Protein AF-A0A343WGY5-F1 (afdb_monomer)

Secondary structure (DSSP, 8-state):
-----------------SSSTTTTSPPTTPPP--HHHHB------TTHHHHHHHHHHHSPPPPPPSSS--SSPPHHHHHHHHHHHHHHHHHTT-B-TTS-B-HHHHHHHHHTT-GGGHHHHHHHHHHHHTTTTTT--TT-S--S-HHHHHHHHHHHHHHT--GGGB--SHHHHHHHHHHHH-TT-----SPPP-

pLDDT: mean 82.45, std 18.86, range [29.94, 98.19]

Sequence (194 aa):
MQWLVFSVLVSLTVSWTVADDDECRPKPGEKHVGVRDCCKLELAPATMEPAMKKCMEKFPHPKPPSGPPSGPPSKEMKNAHACMGECFFTEENLLTSDKQVDKDAVIKYFSTASPDLAPLVKKATEECFKSYMADVDPTSECKSGAEQFKKCMMRQIFLNCPSASYTSSADCDAFKAKVEKCPNMPMMMGPPPK

Structure (mmCIF, N/CA/C/O backbone):
data_AF-A0A343WGY5-F1
#
_entry.id   AF-A0A343WGY5-F1
#
loop_
_atom_site.group_PDB
_atom_site.id
_atom_site.type_symbol
_atom_site.label_atom_id
_atom_site.label_alt_id
_atom_site.label_comp_id
_atom_site.label_asym_id
_atom_site.label_entity_id
_atom_site.label_seq_id
_atom_site.pdbx_PDB_ins_code
_atom_site.Cartn_x
_atom_site.Cartn_y
_atom_site.Cartn_z
_atom_site.occupancy
_atom_site.B_iso_or_equiv
_atom_site.auth_seq_id
_atom_site.auth_comp_id
_atom_site.auth_asym_id
_atom_site.auth_atom_id
_atom_site.pdbx_PDB_model_num
ATOM 1 N N . MET A 1 1 ? 6.287 -50.914 39.224 1.00 41.22 1 MET A N 1
ATOM 2 C CA . MET A 1 1 ? 7.537 -50.157 39.006 1.00 41.22 1 MET A CA 1
ATOM 3 C C . MET A 1 1 ? 7.784 -50.076 37.512 1.00 41.22 1 MET A C 1
ATOM 5 O O . MET A 1 1 ? 8.210 -51.063 36.945 1.00 41.22 1 MET A O 1
ATOM 9 N N . GLN A 1 2 ? 7.451 -48.950 36.881 1.00 36.81 2 GLN A N 1
ATOM 10 C CA . GLN A 1 2 ? 7.997 -48.542 35.581 1.00 36.81 2 GLN A CA 1
ATOM 11 C C . GLN A 1 2 ? 7.720 -47.036 35.461 1.00 36.81 2 GLN A C 1
ATOM 13 O O . GLN A 1 2 ? 6.586 -46.623 35.238 1.00 36.81 2 GLN A O 1
ATOM 18 N N . TRP A 1 3 ? 8.725 -46.211 35.746 1.00 33.97 3 TRP A N 1
ATOM 19 C CA . TRP A 1 3 ? 8.671 -44.765 35.530 1.00 33.97 3 TRP A CA 1
ATOM 20 C C . TRP A 1 3 ? 9.078 -44.492 34.080 1.00 33.97 3 TRP A C 1
ATOM 22 O O . TRP A 1 3 ? 10.194 -44.826 33.687 1.00 33.97 3 TRP A O 1
ATOM 32 N N . LEU A 1 4 ? 8.181 -43.904 33.287 1.00 37.38 4 LEU A N 1
ATOM 33 C CA . LEU A 1 4 ? 8.517 -43.333 31.985 1.00 37.38 4 LEU A CA 1
ATOM 34 C C . LEU A 1 4 ? 8.953 -41.885 32.206 1.00 37.38 4 LEU A C 1
ATOM 36 O O . LEU A 1 4 ? 8.147 -41.011 32.518 1.00 37.38 4 LEU A O 1
ATOM 40 N N . VAL A 1 5 ? 10.258 -41.664 32.084 1.00 42.00 5 VAL A N 1
ATOM 41 C CA . VAL A 1 5 ? 10.880 -40.342 32.085 1.00 42.00 5 VAL A CA 1
ATOM 42 C C . VAL A 1 5 ? 10.561 -39.685 30.741 1.00 42.00 5 VAL A C 1
ATOM 44 O O . VAL A 1 5 ? 11.129 -40.052 29.716 1.00 42.00 5 VAL A O 1
ATOM 47 N N . PHE A 1 6 ? 9.625 -38.736 30.726 1.00 38.62 6 PHE A N 1
ATOM 48 C CA . PHE A 1 6 ? 9.399 -37.866 29.573 1.00 38.62 6 PHE A CA 1
ATOM 49 C C . PHE A 1 6 ? 10.460 -36.760 29.573 1.00 38.62 6 PHE A C 1
ATOM 51 O O . PHE A 1 6 ? 10.375 -35.796 30.332 1.00 38.62 6 PHE A O 1
ATOM 58 N N . SER A 1 7 ? 11.479 -36.907 28.727 1.00 43.00 7 SER A N 1
ATOM 59 C CA . SER A 1 7 ? 12.417 -35.830 28.407 1.00 43.00 7 SER A CA 1
ATOM 60 C C . SER A 1 7 ? 11.704 -34.759 27.578 1.00 43.00 7 SER A C 1
ATOM 62 O O . SER A 1 7 ? 11.455 -34.944 26.389 1.00 43.00 7 SER A O 1
ATOM 64 N N . VAL A 1 8 ? 11.376 -33.628 28.204 1.00 44.81 8 VAL A N 1
ATOM 65 C CA . VAL A 1 8 ? 10.923 -32.417 27.509 1.00 44.81 8 VAL A CA 1
ATOM 66 C C . VAL A 1 8 ? 12.155 -31.709 26.945 1.00 44.81 8 VAL A C 1
ATOM 68 O O . VAL A 1 8 ? 12.932 -31.102 27.680 1.00 44.81 8 VAL A O 1
ATOM 71 N N . LEU A 1 9 ? 12.353 -31.813 25.630 1.00 43.22 9 LEU A N 1
ATOM 72 C CA . LEU A 1 9 ? 13.304 -30.989 24.887 1.00 43.22 9 LEU A CA 1
ATOM 73 C C . LEU A 1 9 ? 12.756 -29.559 24.824 1.00 43.22 9 LEU A C 1
ATOM 75 O O . LEU A 1 9 ? 11.822 -29.270 24.081 1.00 43.22 9 LEU A O 1
ATOM 79 N N . VAL A 1 10 ? 13.336 -28.665 25.622 1.00 41.75 10 VAL A N 1
ATOM 80 C CA . VAL A 1 10 ? 13.117 -27.221 25.509 1.00 41.75 10 VAL A CA 1
ATOM 81 C C . VAL A 1 10 ? 13.832 -26.750 24.245 1.00 41.75 10 VAL A C 1
ATOM 83 O O . VAL A 1 10 ? 15.044 -26.536 24.240 1.00 41.75 10 VAL A O 1
ATOM 86 N N . SER A 1 11 ? 13.093 -26.629 23.145 1.00 43.31 11 SER A N 1
ATOM 87 C CA . SER A 1 11 ? 13.574 -25.947 21.948 1.00 43.31 11 SER A CA 1
ATOM 88 C C . SER A 1 11 ? 13.732 -24.461 22.267 1.00 43.31 11 SER A C 1
ATOM 90 O O . SER A 1 11 ? 12.756 -23.723 22.358 1.00 43.31 11 SER A O 1
ATOM 92 N N . LEU A 1 12 ? 14.979 -24.032 22.454 1.00 40.94 12 LEU A N 1
ATOM 93 C CA . LEU A 1 12 ? 15.383 -22.629 22.438 1.00 40.94 12 LEU A CA 1
ATOM 94 C C . LEU A 1 12 ? 15.094 -22.054 21.044 1.00 40.94 12 LEU A C 1
ATOM 96 O O . LEU A 1 12 ? 15.943 -22.084 20.155 1.00 40.94 12 LEU A O 1
ATOM 100 N N . THR A 1 13 ? 13.886 -21.537 20.833 1.00 45.25 13 THR A N 1
ATOM 101 C CA . THR A 1 13 ? 13.637 -20.602 19.738 1.00 45.25 13 THR A CA 1
ATOM 102 C C . THR A 1 13 ? 14.327 -19.300 20.107 1.00 45.25 13 THR A C 1
ATOM 104 O O . THR A 1 13 ? 13.895 -18.586 21.012 1.00 45.25 13 THR A O 1
ATOM 107 N N . VAL A 1 14 ? 15.445 -19.025 19.442 1.00 40.88 14 VAL A N 1
ATOM 108 C CA . VAL A 1 14 ? 16.130 -17.739 19.527 1.00 40.88 14 VAL A CA 1
ATOM 109 C C . VAL A 1 14 ? 15.164 -16.680 18.996 1.00 40.88 14 VAL A C 1
ATOM 111 O O . VAL A 1 14 ? 14.930 -16.595 17.794 1.00 40.88 14 VAL A O 1
ATOM 114 N N . SER A 1 15 ? 14.570 -15.898 19.892 1.00 41.44 15 SER A N 1
ATOM 115 C CA . SER A 1 15 ? 13.814 -14.701 19.531 1.00 41.44 15 SER A CA 1
ATOM 116 C C . SER A 1 15 ? 14.799 -13.625 19.075 1.00 41.44 15 SER A C 1
ATOM 118 O O . SER A 1 15 ? 15.395 -12.919 19.886 1.00 41.44 15 SER A O 1
ATOM 120 N N . TRP A 1 16 ? 15.004 -13.521 17.764 1.00 43.75 16 TRP A N 1
ATOM 121 C CA . TRP A 1 16 ? 15.681 -12.391 17.128 1.00 43.75 16 TRP A CA 1
ATOM 122 C C . TRP A 1 16 ? 14.713 -11.203 17.077 1.00 43.75 16 TRP A C 1
ATOM 124 O O . TRP A 1 16 ? 13.927 -11.125 16.141 1.00 43.75 16 TRP A O 1
ATOM 134 N N . THR A 1 17 ? 14.698 -10.289 18.055 1.00 45.53 17 THR A N 1
ATOM 135 C CA . THR A 1 17 ? 13.807 -9.104 17.952 1.00 45.53 17 THR A CA 1
ATOM 136 C C . THR A 1 17 ? 14.364 -7.786 18.496 1.00 45.53 17 THR A C 1
ATOM 138 O O . THR A 1 17 ? 13.576 -6.914 18.844 1.00 45.53 17 THR A O 1
ATOM 141 N N . VAL A 1 18 ? 15.683 -7.572 18.584 1.00 44.91 18 VAL A N 1
ATOM 142 C CA . VAL A 1 18 ? 16.189 -6.257 19.063 1.00 44.91 18 VAL A CA 1
ATOM 143 C C . VAL A 1 18 ? 17.318 -5.647 18.218 1.00 44.91 18 VAL A C 1
ATOM 145 O O . VAL A 1 18 ? 17.544 -4.447 18.306 1.00 44.91 18 VAL A O 1
ATOM 148 N N . ALA A 1 19 ? 17.987 -6.407 17.343 1.00 37.78 19 ALA A N 1
ATOM 149 C CA . ALA A 1 19 ? 19.094 -5.885 16.524 1.00 37.78 19 ALA A CA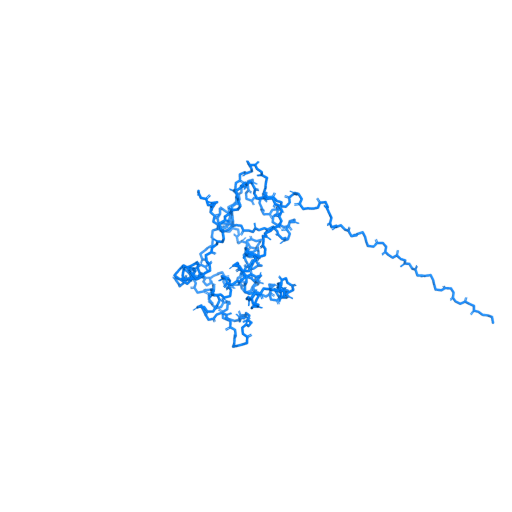 1
ATOM 150 C C . ALA A 1 19 ? 18.691 -5.392 15.112 1.00 37.78 19 ALA A C 1
ATOM 152 O O . ALA A 1 19 ? 19.480 -4.703 14.475 1.00 37.78 19 ALA A O 1
ATOM 153 N N . ASP A 1 20 ? 17.480 -5.700 14.633 1.00 51.28 20 ASP A N 1
ATOM 154 C CA . ASP A 1 20 ? 17.019 -5.372 13.266 1.00 51.28 20 ASP A CA 1
ATOM 155 C C . ASP A 1 20 ? 16.509 -3.922 13.095 1.00 51.28 20 ASP A C 1
ATOM 157 O O . ASP A 1 20 ? 16.349 -3.436 11.977 1.00 51.28 20 ASP A O 1
ATOM 161 N N . ASP A 1 21 ? 16.252 -3.193 14.187 1.00 58.31 21 ASP A N 1
ATOM 162 C CA . ASP A 1 21 ? 15.494 -1.932 14.123 1.00 58.31 21 ASP A CA 1
ATOM 163 C C . ASP A 1 21 ? 16.311 -0.732 13.592 1.00 58.31 21 ASP A C 1
ATOM 165 O O . ASP A 1 21 ? 15.738 0.193 13.017 1.00 58.31 21 ASP A O 1
ATOM 169 N N . ASP A 1 22 ? 17.646 -0.740 13.725 1.00 66.50 22 ASP A N 1
ATOM 170 C CA . ASP A 1 22 ? 18.505 0.370 13.265 1.00 66.50 22 ASP A CA 1
ATOM 171 C C . ASP A 1 22 ? 18.727 0.351 11.741 1.00 66.50 22 ASP A C 1
ATOM 173 O O . ASP A 1 22 ? 18.722 1.392 11.084 1.00 66.50 22 ASP A O 1
ATOM 177 N N . GLU A 1 23 ? 18.851 -0.839 11.142 1.00 76.38 23 GLU A N 1
ATOM 178 C CA . GLU A 1 23 ? 19.078 -0.988 9.698 1.00 76.38 23 GLU A CA 1
ATOM 179 C C . GLU A 1 23 ? 17.831 -0.637 8.871 1.00 76.38 23 GLU A C 1
ATOM 181 O O . GLU A 1 23 ? 17.933 -0.103 7.763 1.00 76.38 23 GLU A O 1
ATOM 186 N N . CYS A 1 24 ? 16.646 -0.880 9.430 1.00 78.81 24 CYS A N 1
ATOM 187 C CA . CYS A 1 24 ? 15.367 -0.631 8.772 1.00 78.81 24 CYS A CA 1
ATOM 188 C C . CYS A 1 24 ? 14.896 0.828 8.849 1.00 78.81 24 CYS A C 1
ATOM 190 O O . CYS A 1 24 ? 13.884 1.185 8.235 1.00 78.81 24 CYS A O 1
ATOM 192 N N . ARG A 1 25 ? 15.620 1.691 9.571 1.00 73.00 25 ARG A N 1
ATOM 193 C CA . ARG A 1 25 ? 15.323 3.123 9.658 1.00 73.00 25 ARG A CA 1
ATOM 194 C C . ARG A 1 25 ? 16.077 3.909 8.578 1.00 73.00 25 ARG A C 1
ATOM 196 O O . ARG A 1 25 ? 17.204 3.558 8.225 1.00 73.00 25 ARG A O 1
ATOM 203 N N . PRO A 1 26 ? 15.476 4.978 8.026 1.00 68.62 26 PRO A N 1
ATOM 204 C CA . PRO A 1 26 ? 16.206 5.915 7.179 1.00 68.62 26 PRO A CA 1
ATOM 205 C C . PRO A 1 26 ? 17.338 6.566 7.977 1.00 68.62 26 PRO A C 1
ATOM 207 O O . PRO A 1 26 ? 17.093 7.098 9.065 1.00 68.62 26 PRO A O 1
ATOM 210 N N . LYS A 1 27 ? 18.562 6.550 7.446 1.00 70.19 27 LYS A N 1
ATOM 211 C CA . LYS A 1 27 ? 19.702 7.218 8.088 1.00 70.19 27 LYS A CA 1
ATOM 212 C C . LYS A 1 27 ? 19.786 8.684 7.649 1.00 70.19 27 LYS A C 1
ATOM 214 O O . LYS A 1 27 ? 19.502 8.990 6.488 1.00 70.19 27 LYS A O 1
ATOM 219 N N . PRO A 1 28 ? 20.188 9.618 8.533 1.00 67.00 28 PRO A N 1
ATOM 220 C CA . PRO A 1 28 ? 20.428 11.001 8.131 1.00 67.00 28 PRO A CA 1
ATOM 221 C C . PRO A 1 28 ? 21.431 11.071 6.969 1.00 67.00 28 PRO A C 1
ATOM 223 O O . PRO A 1 28 ? 22.522 10.517 7.061 1.00 67.00 28 PRO A O 1
ATOM 226 N N . GLY A 1 29 ? 21.055 11.740 5.875 1.00 67.25 29 GLY A N 1
ATOM 227 C CA . GLY A 1 29 ? 21.893 11.874 4.675 1.00 67.25 29 GLY A CA 1
ATOM 228 C C . GLY A 1 29 ? 21.837 10.697 3.690 1.00 67.25 29 GLY A C 1
ATOM 229 O O . GLY A 1 29 ? 22.474 10.773 2.642 1.00 67.25 29 GLY A O 1
ATOM 230 N N . GLU A 1 30 ? 21.074 9.636 3.979 1.00 70.94 30 GLU A N 1
ATOM 231 C CA . GLU A 1 30 ? 20.813 8.555 3.019 1.00 70.94 30 GLU A CA 1
ATOM 232 C C . GLU A 1 30 ? 20.004 9.099 1.831 1.00 70.94 30 GLU A C 1
ATOM 234 O O . GLU A 1 30 ? 19.019 9.825 2.008 1.00 70.94 30 GLU A O 1
ATOM 239 N N . LYS A 1 31 ? 20.423 8.761 0.604 1.00 73.62 31 LYS A N 1
ATOM 240 C CA . LYS A 1 31 ? 19.679 9.126 -0.604 1.00 73.62 31 LYS A CA 1
ATOM 241 C C . LYS A 1 31 ? 18.285 8.509 -0.526 1.00 73.62 31 LYS A C 1
ATOM 243 O O . LYS A 1 31 ? 18.140 7.304 -0.341 1.00 73.62 31 LYS A O 1
ATOM 248 N N . HIS A 1 32 ? 17.259 9.338 -0.687 1.00 76.19 32 HIS A N 1
ATOM 249 C CA . HIS A 1 32 ? 15.888 8.854 -0.696 1.00 76.19 32 HIS A CA 1
ATOM 250 C C . HIS A 1 32 ? 15.587 8.156 -2.025 1.00 76.19 32 HIS A C 1
ATOM 252 O O . HIS A 1 32 ? 15.740 8.759 -3.087 1.00 76.19 32 HIS A O 1
ATOM 258 N N . VAL A 1 33 ? 15.164 6.898 -1.942 1.00 83.62 33 VAL A N 1
ATOM 259 C CA . VAL A 1 33 ? 14.678 6.097 -3.067 1.00 83.62 33 VAL A CA 1
ATOM 260 C C . VAL A 1 33 ? 13.279 5.623 -2.694 1.00 83.62 33 VAL A C 1
ATOM 262 O O . VAL A 1 33 ? 13.099 4.955 -1.675 1.00 83.62 33 VAL A O 1
ATOM 265 N N . GLY A 1 34 ? 12.284 6.032 -3.473 1.00 83.00 34 GLY A N 1
ATOM 266 C CA . GLY A 1 34 ? 10.884 5.694 -3.261 1.00 83.00 34 GLY A CA 1
ATOM 267 C C . GLY A 1 34 ? 10.397 4.585 -4.189 1.00 83.00 34 GLY A C 1
ATOM 268 O O . GLY A 1 34 ? 11.019 4.239 -5.194 1.00 83.00 34 GLY A O 1
ATOM 269 N N . VAL A 1 35 ? 9.202 4.068 -3.892 1.00 87.19 35 VAL A N 1
ATOM 270 C CA . VAL A 1 35 ? 8.548 3.029 -4.709 1.00 87.19 35 VAL A CA 1
ATOM 271 C C . VAL A 1 35 ? 8.423 3.463 -6.173 1.00 87.19 35 VAL A C 1
ATOM 273 O O . VAL A 1 35 ? 8.702 2.673 -7.068 1.00 87.19 35 VAL A O 1
ATOM 276 N N . ARG A 1 36 ? 8.051 4.727 -6.420 1.00 87.19 36 ARG A N 1
ATOM 277 C CA . ARG A 1 36 ? 7.830 5.273 -7.772 1.00 87.19 36 ARG A CA 1
ATOM 278 C C . ARG A 1 36 ? 9.117 5.509 -8.568 1.00 87.19 36 ARG A C 1
ATOM 280 O O . ARG A 1 36 ? 9.059 5.516 -9.794 1.00 87.19 36 ARG A O 1
ATOM 287 N N . ASP A 1 37 ? 10.261 5.662 -7.900 1.00 89.12 37 ASP A N 1
ATOM 288 C CA . ASP A 1 37 ? 11.557 5.796 -8.581 1.00 89.12 37 ASP A CA 1
ATOM 289 C C . ASP A 1 37 ? 11.966 4.464 -9.232 1.00 89.12 37 ASP A C 1
ATOM 291 O O . ASP A 1 37 ? 12.538 4.422 -10.327 1.00 89.12 37 ASP A O 1
ATOM 295 N N . CYS A 1 38 ? 11.600 3.363 -8.571 1.00 92.69 38 CYS A N 1
ATOM 296 C CA . CYS A 1 38 ? 12.012 2.016 -8.938 1.00 92.69 38 CYS A CA 1
ATOM 297 C C . CYS A 1 38 ? 10.937 1.197 -9.647 1.00 92.69 38 CYS A C 1
ATOM 299 O O . CYS A 1 38 ? 11.282 0.300 -10.404 1.00 92.69 38 CYS A O 1
ATOM 301 N N . CYS A 1 39 ? 9.655 1.482 -9.429 1.00 93.00 39 CYS A N 1
ATOM 302 C CA . CYS A 1 39 ? 8.544 0.744 -10.018 1.00 93.00 39 CYS A CA 1
ATOM 303 C C . CYS A 1 39 ? 7.500 1.710 -10.592 1.00 93.00 39 CYS A C 1
ATOM 305 O O . CYS A 1 39 ? 6.728 2.335 -9.858 1.00 93.00 39 CYS A O 1
ATOM 307 N N . LYS A 1 40 ? 7.479 1.832 -11.922 1.00 91.44 40 LYS A N 1
ATOM 308 C CA . LYS A 1 40 ? 6.629 2.779 -12.656 1.00 91.44 40 LYS A CA 1
ATOM 309 C C . LYS A 1 40 ? 5.343 2.089 -13.105 1.00 91.44 40 LYS A C 1
ATOM 311 O O . LYS A 1 40 ? 5.274 1.548 -14.207 1.00 91.44 40 LYS A O 1
ATOM 316 N N . LEU A 1 41 ? 4.351 2.070 -12.216 1.00 88.31 41 LEU A N 1
ATOM 317 C CA . LEU A 1 41 ? 3.033 1.488 -12.473 1.00 88.31 41 LEU A CA 1
ATOM 318 C C . LEU A 1 41 ? 1.937 2.550 -12.387 1.00 88.31 41 LEU A C 1
ATOM 320 O O . LEU A 1 41 ? 1.843 3.278 -11.398 1.00 88.31 41 LEU A O 1
ATOM 324 N N . GLU A 1 42 ? 1.051 2.556 -13.377 1.00 86.88 42 GLU A N 1
ATOM 325 C CA . GLU A 1 42 ? -0.135 3.415 -13.412 1.00 86.88 42 GLU A CA 1
ATOM 326 C C . GLU A 1 42 ? -1.334 2.687 -12.787 1.00 86.88 42 GLU A C 1
ATOM 328 O O . GLU A 1 42 ? -2.249 2.217 -13.462 1.00 86.88 42 GLU A O 1
ATOM 333 N N . LEU A 1 43 ? -1.300 2.543 -11.460 1.00 86.00 43 LEU A N 1
ATOM 334 C CA . LEU A 1 43 ? -2.357 1.898 -10.664 1.00 86.00 43 LEU A CA 1
ATOM 335 C C . LEU A 1 43 ? -3.339 2.893 -10.033 1.00 86.00 43 LEU A C 1
ATOM 337 O O . LEU A 1 43 ? -4.133 2.496 -9.187 1.00 86.00 43 LEU A O 1
ATOM 341 N N . ALA A 1 44 ? -3.261 4.179 -10.381 1.00 87.62 44 ALA A N 1
ATOM 342 C CA . ALA A 1 44 ? -4.101 5.224 -9.807 1.00 87.62 44 ALA A CA 1
ATOM 343 C C . ALA A 1 44 ? -5.320 5.497 -10.705 1.00 87.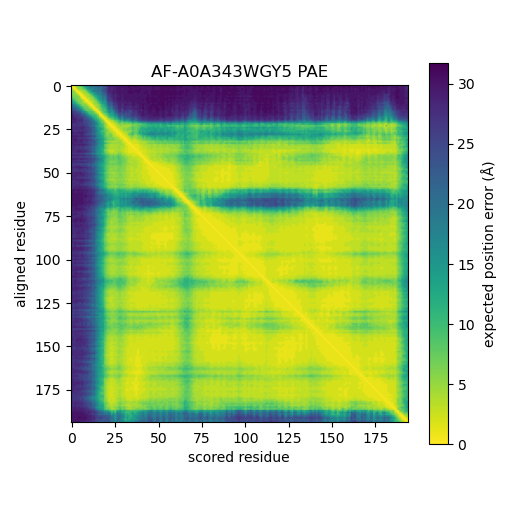62 44 ALA A C 1
ATOM 345 O O . ALA A 1 44 ? -5.159 6.108 -11.762 1.00 87.62 44 ALA A O 1
ATOM 346 N N . PRO A 1 45 ? -6.543 5.081 -10.320 1.00 90.94 45 PRO A N 1
ATOM 347 C CA . PRO A 1 45 ? -7.751 5.500 -11.021 1.00 90.94 45 PRO A CA 1
ATOM 348 C C . PRO A 1 45 ? -7.951 7.014 -10.907 1.00 90.94 45 PRO A C 1
ATOM 350 O O . PRO A 1 45 ? -7.491 7.639 -9.951 1.00 90.94 45 PRO A O 1
ATOM 353 N N . ALA A 1 46 ? -8.691 7.603 -11.848 1.00 91.62 46 ALA A N 1
ATOM 354 C CA . ALA A 1 46 ? -8.906 9.052 -11.911 1.00 91.62 46 ALA A CA 1
ATOM 355 C C . ALA A 1 46 ? -9.560 9.650 -10.646 1.00 91.62 46 ALA A C 1
ATOM 357 O O . ALA A 1 46 ? -9.369 10.828 -10.355 1.00 91.62 46 ALA A O 1
ATOM 358 N N . THR A 1 47 ? -10.313 8.852 -9.883 1.00 93.75 47 THR A N 1
ATOM 359 C CA . THR A 1 47 ? -10.958 9.282 -8.631 1.00 93.75 47 THR A CA 1
ATOM 360 C C . THR A 1 47 ? -10.004 9.300 -7.431 1.00 93.75 47 THR A C 1
ATOM 362 O O . THR A 1 47 ? -10.259 10.002 -6.453 1.00 93.75 47 THR A O 1
ATOM 365 N N . MET A 1 48 ? -8.837 8.650 -7.534 1.00 93.00 48 MET A N 1
ATOM 366 C CA . MET A 1 48 ? -7.903 8.493 -6.418 1.00 93.00 48 MET A CA 1
ATOM 367 C C . MET A 1 48 ? -7.408 9.825 -5.852 1.00 93.00 48 MET A C 1
ATOM 369 O O . MET A 1 48 ? -7.414 10.018 -4.637 1.00 93.00 48 MET A O 1
ATOM 373 N N . GLU A 1 49 ? -6.942 10.731 -6.712 1.00 92.44 49 GLU A N 1
ATOM 374 C CA . GLU A 1 49 ? -6.400 12.025 -6.288 1.00 92.44 49 GLU A CA 1
ATOM 375 C C . GLU A 1 49 ? -7.449 12.904 -5.583 1.00 92.44 49 GLU A C 1
ATOM 377 O O . GLU A 1 49 ? -7.177 13.347 -4.460 1.00 92.44 49 GLU A O 1
ATOM 382 N N . PRO A 1 50 ? -8.654 13.139 -6.149 1.00 95.31 50 PRO A N 1
ATOM 383 C CA . PRO A 1 50 ? -9.663 13.940 -5.464 1.00 95.31 50 PRO A CA 1
ATOM 384 C C . PRO A 1 50 ? -10.143 13.308 -4.149 1.00 95.31 50 PRO A C 1
ATOM 386 O O . PRO A 1 50 ? -10.322 14.041 -3.172 1.00 95.31 50 PRO A O 1
ATOM 389 N N . ALA A 1 51 ? -10.292 11.980 -4.067 1.00 95.31 51 ALA A N 1
ATOM 390 C CA . ALA A 1 51 ? -10.650 11.318 -2.809 1.00 95.31 51 ALA A CA 1
ATOM 391 C C . ALA A 1 51 ? -9.542 11.438 -1.755 1.00 95.31 51 ALA A C 1
ATOM 393 O O . ALA A 1 51 ? -9.817 11.777 -0.601 1.00 95.31 51 ALA A O 1
ATOM 394 N N . MET A 1 52 ? -8.279 11.246 -2.149 1.00 91.81 52 MET A N 1
ATOM 395 C CA . MET A 1 52 ? -7.139 11.427 -1.249 1.00 91.81 52 MET A CA 1
ATOM 396 C C . MET A 1 52 ? -7.069 12.863 -0.724 1.00 91.81 52 MET A C 1
ATOM 398 O O . MET A 1 52 ? -6.921 13.070 0.480 1.00 91.81 52 MET A O 1
ATOM 402 N N . LYS A 1 53 ? -7.240 13.863 -1.598 1.00 93.25 53 LYS A N 1
ATOM 403 C CA . LYS A 1 53 ? -7.269 15.279 -1.207 1.00 93.25 53 LYS A CA 1
ATOM 404 C C . LYS A 1 53 ? -8.369 15.558 -0.183 1.00 93.25 53 LYS A C 1
ATOM 406 O O . LYS A 1 53 ? -8.085 16.122 0.872 1.00 93.25 53 LYS A O 1
ATOM 411 N N . LYS A 1 54 ? -9.593 15.097 -0.450 1.00 95.00 54 LYS A N 1
ATOM 412 C CA . LYS A 1 54 ? -10.735 15.239 0.465 1.00 95.00 54 LYS A CA 1
ATOM 413 C C . LYS A 1 54 ? -10.452 14.624 1.839 1.00 95.00 54 LYS A C 1
ATOM 415 O O . LYS A 1 54 ? -10.822 15.192 2.864 1.00 95.00 54 LYS A O 1
ATOM 420 N N . CYS A 1 55 ? -9.785 13.474 1.879 1.00 95.19 55 CYS A N 1
ATOM 421 C CA . CYS A 1 55 ? -9.438 12.811 3.132 1.00 95.19 55 CYS A CA 1
ATOM 422 C C . CYS A 1 55 ? -8.277 13.480 3.875 1.00 95.19 55 CYS A C 1
ATOM 424 O O . CYS A 1 55 ? -8.322 13.543 5.101 1.00 95.19 55 CYS A O 1
ATOM 426 N N . MET A 1 56 ? -7.290 14.039 3.171 1.00 91.56 56 MET A N 1
ATOM 427 C CA . MET A 1 56 ? -6.230 14.848 3.787 1.00 91.56 56 MET A CA 1
ATOM 428 C C . MET A 1 56 ? -6.773 16.137 4.414 1.00 91.56 56 MET A C 1
ATOM 430 O O . MET A 1 56 ? -6.304 16.538 5.473 1.00 91.56 56 MET A O 1
ATOM 434 N N . GLU A 1 57 ? -7.775 16.768 3.800 1.00 92.75 57 GLU A N 1
ATOM 435 C CA . GLU A 1 57 ? -8.443 17.948 4.368 1.00 92.75 57 GLU A CA 1
ATOM 436 C C . GLU A 1 57 ? -9.221 17.608 5.652 1.00 92.75 57 GLU A C 1
ATOM 438 O O . GLU A 1 57 ? -9.222 18.393 6.599 1.00 92.75 57 GLU A O 1
ATOM 443 N N . LYS A 1 58 ? -9.848 16.423 5.711 1.00 92.31 58 LYS A N 1
ATOM 444 C CA . LYS A 1 58 ? -10.560 15.927 6.905 1.00 92.31 58 LYS A CA 1
ATOM 445 C C . LYS A 1 58 ? -9.616 15.474 8.022 1.00 92.31 58 LYS A C 1
ATOM 447 O O . LYS A 1 58 ? -9.914 15.682 9.194 1.00 92.31 58 LYS A O 1
ATOM 452 N N . PHE A 1 59 ? -8.506 14.838 7.657 1.00 90.31 59 PHE A N 1
ATOM 453 C CA . PHE A 1 59 ? -7.533 14.247 8.576 1.00 90.31 59 PHE A CA 1
ATOM 454 C C . PHE A 1 59 ? -6.133 14.795 8.271 1.00 90.31 59 PHE A C 1
ATOM 456 O O . PHE A 1 59 ? -5.293 14.074 7.722 1.00 90.31 59 PHE A O 1
ATOM 463 N N . PRO A 1 60 ? -5.872 16.079 8.581 1.00 84.44 60 PRO A N 1
ATOM 464 C CA . PRO A 1 60 ? -4.587 16.695 8.290 1.00 84.44 60 PRO A CA 1
ATOM 465 C C . PRO A 1 60 ? -3.468 15.983 9.048 1.00 84.44 60 PRO A C 1
ATOM 467 O O . PRO A 1 60 ? -3.633 15.583 10.201 1.00 84.44 60 PRO A O 1
ATOM 470 N N . HIS A 1 61 ? -2.304 15.840 8.409 1.00 77.06 61 HIS A N 1
ATOM 471 C CA . HIS A 1 61 ? -1.134 15.311 9.099 1.00 77.06 61 HIS A CA 1
ATOM 472 C C . HIS A 1 61 ? -0.756 16.233 10.268 1.00 77.06 61 HIS A C 1
ATOM 474 O O . HIS A 1 61 ? -0.597 17.442 10.059 1.00 77.06 61 HIS A O 1
ATOM 480 N N . PRO A 1 62 ? -0.569 15.680 11.478 1.00 76.19 62 PRO A N 1
ATOM 481 C CA . PRO A 1 62 ? -0.003 16.433 12.583 1.00 76.19 62 PRO A CA 1
ATOM 482 C C . PRO A 1 62 ? 1.338 17.049 12.179 1.00 76.19 62 PRO A C 1
ATOM 484 O O . PRO A 1 62 ? 2.097 16.474 11.391 1.00 76.19 62 PRO A O 1
ATOM 487 N N . LYS A 1 63 ? 1.629 18.240 12.712 1.00 72.62 63 LYS A N 1
ATOM 488 C CA . LYS A 1 63 ? 2.893 18.923 12.420 1.00 72.62 63 LYS A CA 1
ATOM 489 C C . LYS A 1 63 ? 4.057 18.011 12.825 1.00 72.62 63 LYS A C 1
ATOM 491 O O . LYS A 1 63 ? 4.024 17.470 13.934 1.00 72.62 63 LYS A O 1
ATOM 496 N N . PRO A 1 64 ? 5.074 17.836 11.962 1.00 64.62 64 PRO A N 1
ATOM 497 C CA . PRO A 1 64 ? 6.230 17.038 12.324 1.00 64.62 64 PRO A CA 1
ATOM 498 C C . PRO A 1 64 ? 6.882 17.629 13.583 1.00 64.62 64 PRO A C 1
ATOM 500 O O . PRO A 1 64 ? 6.901 18.856 13.741 1.00 64.62 64 PRO A O 1
ATOM 503 N N . PRO A 1 65 ? 7.390 16.786 14.495 1.00 62.97 65 PRO A N 1
ATOM 504 C CA . PRO A 1 65 ? 8.107 17.271 15.662 1.00 62.97 65 PRO A CA 1
ATOM 505 C C . PRO A 1 65 ? 9.293 18.143 15.232 1.00 62.97 65 PRO A C 1
ATOM 507 O O . PRO A 1 65 ? 9.931 17.894 14.209 1.00 62.97 65 PRO A O 1
ATOM 510 N N . SER A 1 66 ? 9.593 19.180 16.014 1.00 55.09 66 SER A N 1
ATOM 511 C CA . SER A 1 66 ? 10.764 20.030 15.797 1.00 55.09 66 SER A CA 1
ATOM 512 C C . SER A 1 66 ? 12.039 19.235 16.098 1.00 55.09 66 SER A C 1
ATOM 514 O O . SER A 1 66 ? 12.463 19.153 17.248 1.00 55.09 66 SER A O 1
ATOM 516 N N . GLY A 1 67 ? 12.616 18.613 15.069 1.00 59.38 67 GLY A N 1
ATOM 517 C CA . GLY A 1 67 ? 13.857 17.840 15.139 1.00 59.38 67 GLY A CA 1
ATOM 518 C C . GLY A 1 67 ? 13.846 16.614 14.216 1.00 59.38 67 GLY A C 1
ATOM 519 O O . GLY A 1 67 ? 12.825 16.321 13.592 1.00 59.38 67 GLY A O 1
ATOM 520 N N . PRO A 1 68 ? 14.970 15.881 14.106 1.00 56.59 68 PRO A N 1
ATOM 521 C CA . PRO A 1 68 ? 15.009 14.618 13.376 1.00 56.59 68 PRO A CA 1
ATOM 522 C C . PRO A 1 68 ? 13.971 13.643 13.957 1.00 56.59 68 PRO A C 1
ATOM 524 O O . PRO A 1 68 ? 13.868 13.550 15.186 1.00 56.59 68 PRO A O 1
ATOM 527 N N . PRO A 1 69 ? 13.215 12.901 13.123 1.00 60.16 69 PRO A N 1
ATOM 528 C CA . PRO A 1 69 ? 12.296 11.883 13.613 1.00 60.16 69 PRO A CA 1
ATOM 529 C C . PRO A 1 69 ? 13.062 10.896 14.495 1.00 60.16 69 PRO A C 1
ATOM 531 O O . PRO A 1 69 ? 13.965 10.207 14.024 1.00 60.16 69 PRO A O 1
ATOM 534 N N . SER A 1 70 ? 12.732 10.850 15.782 1.00 58.31 70 SER A N 1
ATOM 535 C CA . SER A 1 70 ? 13.317 9.895 16.717 1.00 58.31 70 SER A CA 1
ATOM 536 C C . SER A 1 70 ? 12.207 9.060 17.339 1.00 58.31 70 SER A C 1
ATOM 538 O O . SER A 1 70 ? 11.220 9.582 17.853 1.00 58.31 70 SER A O 1
ATOM 540 N N . GLY A 1 71 ? 12.363 7.741 17.246 1.00 66.38 71 GLY A N 1
ATOM 541 C CA . GLY A 1 71 ? 11.405 6.780 17.784 1.00 66.38 71 GLY A CA 1
ATOM 542 C C . GLY A 1 71 ? 10.177 6.516 16.899 1.00 66.38 71 GLY A C 1
ATOM 543 O O . GLY A 1 71 ? 10.091 6.986 15.763 1.00 66.38 71 GLY A O 1
ATOM 544 N N . PRO A 1 72 ? 9.244 5.685 17.394 1.00 71.31 72 PRO A N 1
ATOM 545 C CA . PRO A 1 72 ? 8.038 5.315 16.665 1.00 71.31 72 PRO A CA 1
ATOM 546 C C . PRO A 1 72 ? 7.086 6.513 16.486 1.00 71.31 72 PRO A C 1
ATOM 548 O O . PRO A 1 72 ? 7.122 7.454 17.281 1.00 71.31 72 PRO A O 1
ATOM 551 N N . PRO A 1 73 ? 6.175 6.470 15.493 1.00 76.81 73 PRO A N 1
ATOM 552 C CA . PRO A 1 73 ? 5.173 7.516 15.303 1.00 76.81 73 PRO A CA 1
ATOM 553 C C . PRO A 1 73 ? 4.326 7.738 16.564 1.00 76.81 73 PRO A C 1
ATOM 555 O O . PRO A 1 73 ? 3.962 6.774 17.248 1.00 76.81 73 PRO A O 1
ATOM 558 N N . SER A 1 74 ? 3.969 8.997 16.842 1.00 83.75 74 SER A N 1
ATOM 559 C CA . SER A 1 74 ? 3.066 9.338 17.947 1.00 83.75 74 SER A CA 1
ATOM 560 C C . SER A 1 74 ? 1.684 8.700 17.756 1.00 83.75 74 SER A C 1
ATOM 562 O O . SER A 1 74 ? 1.284 8.368 16.638 1.00 83.75 74 SER A O 1
ATOM 564 N N . LYS A 1 75 ? 0.921 8.548 18.846 1.00 86.75 75 LYS A N 1
ATOM 565 C CA . LYS A 1 75 ? -0.454 8.024 18.776 1.00 86.75 75 LYS A CA 1
ATOM 566 C C . LYS A 1 75 ? -1.342 8.869 17.855 1.00 86.75 75 LYS A C 1
ATOM 568 O O . LYS A 1 75 ? -2.096 8.318 17.064 1.00 86.75 75 LYS A O 1
ATOM 573 N N . GLU A 1 76 ? -1.203 10.190 17.917 1.00 87.50 76 GLU A N 1
ATOM 574 C CA . GLU A 1 76 ? -1.931 11.123 17.054 1.00 87.50 76 GLU A CA 1
ATOM 575 C C . GLU A 1 76 ? -1.612 10.895 15.569 1.00 87.50 76 GLU A C 1
ATOM 577 O O . GLU A 1 76 ? -2.524 10.771 14.756 1.00 87.50 76 GLU A O 1
ATOM 582 N N . MET A 1 77 ? -0.329 10.728 15.218 1.00 86.25 77 MET A N 1
ATOM 583 C CA . MET A 1 77 ? 0.090 10.401 13.848 1.00 86.25 77 MET A CA 1
ATOM 584 C C . MET A 1 77 ? -0.478 9.056 13.381 1.00 86.25 77 MET A C 1
ATOM 586 O O . MET A 1 77 ? -0.959 8.952 12.253 1.00 86.25 77 MET A O 1
ATOM 590 N N . LYS A 1 78 ? -0.444 8.030 14.243 1.00 88.12 78 LYS A N 1
ATOM 591 C CA . LYS A 1 78 ? -1.004 6.703 13.936 1.00 88.12 78 LYS A CA 1
ATOM 592 C C . LYS A 1 78 ? -2.508 6.778 13.672 1.00 88.12 78 LYS A C 1
ATOM 594 O O . LYS A 1 78 ? -2.961 6.230 12.670 1.00 88.12 78 LYS A O 1
ATOM 599 N N . ASN A 1 79 ? -3.253 7.489 14.519 1.00 91.25 79 ASN A N 1
ATOM 600 C CA . ASN A 1 79 ? -4.693 7.685 14.351 1.00 91.25 79 ASN A CA 1
ATOM 601 C C . ASN A 1 79 ? -5.010 8.471 13.073 1.00 91.25 79 ASN A C 1
ATOM 603 O O . ASN A 1 79 ? -5.869 8.048 12.304 1.00 91.25 79 ASN A O 1
ATOM 607 N N . ALA A 1 80 ? -4.280 9.557 12.798 1.00 91.00 80 ALA A N 1
ATOM 608 C CA . ALA A 1 80 ? -4.460 10.338 11.576 1.00 91.00 80 ALA A CA 1
ATOM 609 C C . ALA A 1 80 ? -4.250 9.479 10.317 1.00 91.00 80 ALA A C 1
ATOM 611 O O . ALA A 1 80 ? -5.052 9.540 9.388 1.00 91.00 80 ALA A O 1
ATOM 612 N N . HIS A 1 81 ? -3.219 8.625 10.293 1.00 90.62 81 HIS A N 1
ATOM 613 C CA . HIS A 1 81 ? -2.986 7.694 9.181 1.00 90.62 81 HIS A CA 1
ATOM 614 C C . HIS A 1 81 ? -4.087 6.640 9.058 1.00 90.62 81 HIS A C 1
ATOM 616 O O . HIS A 1 81 ? -4.584 6.419 7.957 1.00 90.62 81 HIS A O 1
ATOM 622 N N . ALA A 1 82 ? -4.495 6.019 10.168 1.00 94.25 82 ALA A N 1
ATOM 623 C CA . ALA A 1 82 ? -5.568 5.026 10.166 1.00 94.25 82 ALA A CA 1
ATOM 624 C C . ALA A 1 82 ? -6.884 5.614 9.631 1.00 94.25 82 ALA A C 1
ATOM 626 O O . ALA A 1 82 ? -7.534 5.012 8.775 1.00 94.25 82 ALA A O 1
ATOM 627 N N . CYS A 1 83 ? -7.242 6.818 10.080 1.00 96.00 83 CYS A N 1
ATOM 628 C CA . CYS A 1 83 ? -8.458 7.497 9.650 1.00 96.00 83 CYS A CA 1
ATOM 629 C C . CYS A 1 83 ? -8.393 8.043 8.229 1.00 96.00 83 CYS A C 1
ATOM 631 O O . CYS A 1 83 ? -9.395 7.994 7.518 1.00 96.00 83 CYS A O 1
ATOM 633 N N . MET A 1 84 ? -7.225 8.489 7.769 1.00 94.81 84 MET A N 1
ATOM 634 C CA . MET A 1 84 ? -7.031 8.848 6.366 1.00 94.81 84 MET A CA 1
ATOM 635 C C . MET A 1 84 ? -7.230 7.633 5.449 1.00 94.81 84 MET A C 1
ATOM 637 O O . MET A 1 84 ? -7.917 7.747 4.434 1.00 94.81 84 MET A O 1
ATOM 641 N N . GLY A 1 85 ? -6.687 6.469 5.825 1.00 94.81 85 GLY A N 1
ATOM 642 C CA . GLY A 1 85 ? -6.905 5.210 5.113 1.00 94.81 85 GLY A CA 1
ATOM 643 C C . GLY A 1 85 ? -8.381 4.804 5.079 1.00 94.81 85 GLY A C 1
ATOM 644 O O . GLY A 1 85 ? -8.917 4.556 4.001 1.00 94.81 85 GLY A O 1
ATOM 645 N N . GLU A 1 86 ? -9.062 4.798 6.232 1.00 97.56 86 GLU A N 1
ATOM 646 C CA . GLU A 1 86 ? -10.498 4.473 6.311 1.00 97.56 86 GLU A CA 1
ATOM 647 C C . GLU A 1 86 ? -11.353 5.453 5.499 1.00 97.56 86 GLU A C 1
ATOM 649 O O . GLU A 1 86 ? -12.264 5.033 4.786 1.00 97.56 86 GLU A O 1
ATOM 654 N N . CYS A 1 87 ? -11.039 6.749 5.558 1.00 97.94 87 CYS A N 1
ATOM 655 C CA . CYS A 1 87 ? -11.708 7.769 4.761 1.00 97.94 87 CYS A CA 1
ATOM 656 C C . CYS A 1 87 ? -11.578 7.477 3.268 1.00 97.94 87 CYS A C 1
ATOM 658 O O . CYS A 1 87 ? -12.591 7.423 2.580 1.00 97.94 87 CYS A O 1
ATOM 660 N N . PHE A 1 88 ? -10.358 7.237 2.776 1.00 97.38 88 PHE A N 1
ATOM 661 C CA . PHE A 1 88 ? -10.133 6.972 1.355 1.00 97.38 88 PHE A CA 1
ATOM 662 C C . PHE A 1 88 ? -10.918 5.742 0.886 1.00 97.38 88 PHE A C 1
ATOM 664 O O . PHE A 1 88 ? -11.620 5.802 -0.120 1.00 97.38 88 PHE A O 1
ATOM 671 N N . PHE A 1 89 ? -10.868 4.648 1.653 1.00 98.00 89 PHE A N 1
ATOM 672 C CA . PHE A 1 89 ? -11.605 3.431 1.315 1.00 98.00 89 PHE A CA 1
ATOM 673 C C . PHE A 1 89 ? -13.123 3.638 1.394 1.00 98.00 89 PHE A C 1
ATOM 675 O O . PHE A 1 89 ? -13.855 3.044 0.611 1.00 98.00 89 PHE A O 1
ATOM 682 N N . THR A 1 90 ? -13.607 4.502 2.287 1.00 97.88 90 THR A N 1
ATOM 683 C CA . THR A 1 90 ? -15.031 4.862 2.353 1.00 97.88 90 TH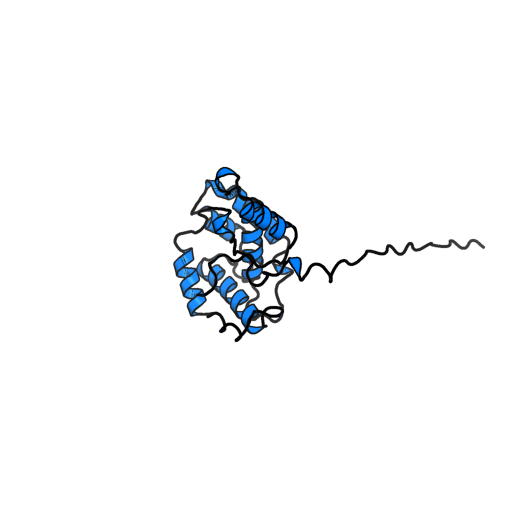R A CA 1
ATOM 684 C C . THR A 1 90 ? -15.463 5.662 1.122 1.00 97.88 90 THR A C 1
ATOM 686 O O . THR A 1 90 ? -16.475 5.337 0.511 1.00 97.88 90 THR A O 1
ATOM 689 N N . GLU A 1 91 ? -14.706 6.696 0.745 1.00 97.38 91 GLU A N 1
ATOM 690 C CA . GLU A 1 91 ? -15.035 7.580 -0.386 1.00 97.38 91 GLU A CA 1
ATOM 691 C C . GLU A 1 91 ? -15.064 6.819 -1.723 1.00 97.38 91 GLU A C 1
ATOM 693 O O . GLU A 1 91 ? -15.918 7.082 -2.566 1.00 97.38 91 GLU A O 1
ATOM 698 N N . GLU A 1 92 ? -14.185 5.828 -1.886 1.00 97.31 92 GLU A N 1
ATOM 699 C CA . GLU A 1 92 ? -14.103 4.989 -3.089 1.00 97.31 92 GLU A CA 1
ATOM 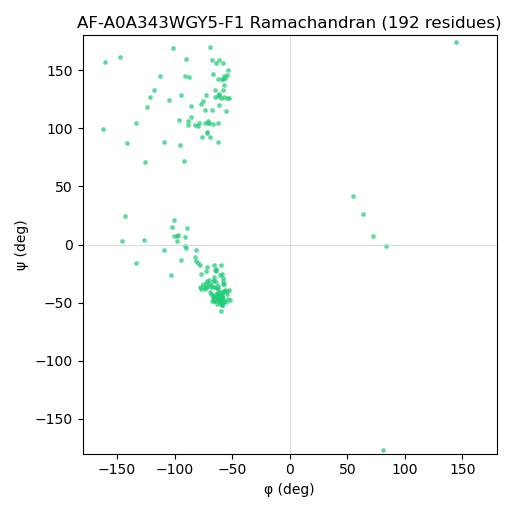700 C C . GLU A 1 92 ? -14.976 3.719 -3.021 1.00 97.31 92 GLU A C 1
ATOM 702 O O . GLU A 1 92 ? -14.929 2.887 -3.926 1.00 97.31 92 GLU A O 1
ATOM 707 N N . ASN A 1 93 ? -15.807 3.559 -1.981 1.00 97.31 93 ASN A N 1
ATOM 708 C CA . ASN A 1 93 ? -16.669 2.384 -1.769 1.00 97.31 93 ASN A CA 1
ATOM 709 C C . ASN A 1 93 ? -15.892 1.050 -1.759 1.00 97.31 93 ASN A C 1
ATOM 711 O O . ASN A 1 93 ? -16.324 0.049 -2.326 1.00 97.31 93 ASN A O 1
ATOM 715 N N . LEU A 1 94 ? -14.726 1.049 -1.112 1.00 98.19 94 LEU A N 1
ATOM 716 C CA . LEU A 1 94 ? -13.830 -0.102 -0.949 1.00 98.19 94 LEU A CA 1
ATOM 717 C C . LEU A 1 94 ? -14.000 -0.793 0.408 1.00 98.19 94 LEU A C 1
ATOM 719 O O . LEU A 1 94 ? -13.190 -1.648 0.768 1.00 98.19 94 LEU A O 1
ATOM 723 N N . LEU A 1 95 ? -15.009 -0.389 1.181 1.00 98.06 95 LEU A N 1
ATOM 724 C CA . LEU A 1 95 ? -15.390 -1.036 2.426 1.00 98.06 95 LEU A CA 1
ATOM 725 C C . LEU A 1 95 ? -16.764 -1.687 2.286 1.00 98.06 95 LEU A C 1
ATOM 727 O O . LEU A 1 95 ? -17.666 -1.142 1.650 1.00 98.06 95 LEU A O 1
ATOM 731 N N . THR A 1 96 ? -16.930 -2.819 2.953 1.00 97.06 96 THR A N 1
ATOM 732 C CA . THR A 1 96 ? -18.219 -3.468 3.178 1.00 97.06 96 THR A CA 1
ATOM 733 C C . THR A 1 96 ? -19.083 -2.651 4.150 1.00 97.06 96 THR A C 1
ATOM 735 O O . THR A 1 96 ? -18.619 -1.720 4.817 1.00 97.06 96 THR A O 1
ATOM 738 N N . SER A 1 97 ? -20.363 -3.011 4.286 1.00 94.69 97 SER A N 1
ATOM 739 C CA . SER A 1 97 ? -21.303 -2.320 5.187 1.00 94.69 97 SER A CA 1
ATOM 740 C C . SER A 1 97 ? -20.900 -2.361 6.666 1.00 94.69 97 SER A C 1
ATOM 742 O O . SER A 1 97 ? -21.269 -1.473 7.430 1.00 94.69 97 SER A O 1
ATOM 744 N N . ASP A 1 98 ? -20.144 -3.378 7.078 1.00 94.19 98 ASP A N 1
ATOM 745 C CA . ASP A 1 98 ? -19.571 -3.525 8.421 1.00 94.19 98 ASP A CA 1
ATOM 746 C C . ASP A 1 98 ? -18.182 -2.872 8.561 1.00 94.19 98 ASP A C 1
ATOM 748 O O . ASP A 1 98 ? -17.495 -3.086 9.559 1.00 94.19 98 ASP A O 1
ATOM 752 N N . LYS A 1 99 ? -17.794 -2.025 7.596 1.00 93.56 99 LYS A N 1
ATOM 753 C CA . LYS A 1 99 ? -16.528 -1.276 7.548 1.00 93.56 99 LYS A CA 1
ATOM 754 C C . LYS A 1 99 ? -15.268 -2.141 7.456 1.00 93.56 99 LYS A C 1
ATOM 756 O O . LYS A 1 99 ? -14.196 -1.696 7.865 1.00 93.56 99 LYS A O 1
ATOM 761 N N . GLN A 1 100 ? -15.362 -3.347 6.911 1.00 95.56 100 GLN A N 1
ATOM 762 C CA . GLN A 1 100 ? -14.186 -4.151 6.574 1.00 95.56 100 GLN A CA 1
ATOM 763 C C . GLN A 1 100 ? -13.743 -3.859 5.144 1.00 95.56 100 GLN A C 1
ATOM 765 O O . GLN A 1 100 ? -14.522 -3.349 4.345 1.00 95.56 100 GLN A O 1
ATOM 770 N N . VAL A 1 101 ? -12.489 -4.156 4.803 1.00 97.31 101 VAL A N 1
ATOM 771 C CA . VAL A 1 101 ? -12.021 -3.986 3.422 1.00 97.31 101 VAL A CA 1
ATOM 772 C C . VAL A 1 101 ? -12.775 -4.956 2.509 1.00 97.31 101 VAL A C 1
ATOM 774 O O . VAL A 1 101 ? -12.791 -6.162 2.758 1.00 97.31 101 VAL A O 1
ATOM 777 N N . ASP A 1 102 ? -13.371 -4.439 1.435 1.00 98.00 102 ASP A N 1
ATOM 778 C CA . ASP A 1 102 ? -14.025 -5.245 0.406 1.00 98.00 102 ASP A CA 1
ATOM 779 C C . ASP A 1 102 ? -12.987 -5.691 -0.630 1.00 98.00 102 ASP A C 1
ATOM 781 O O . ASP A 1 102 ? -12.450 -4.899 -1.412 1.00 98.00 102 ASP A O 1
ATOM 785 N N . LYS A 1 103 ? -12.695 -6.993 -0.621 1.00 96.25 103 LYS A N 1
ATOM 786 C CA . LYS A 1 103 ? -11.681 -7.609 -1.479 1.00 96.25 103 LYS A CA 1
ATOM 787 C C . LYS A 1 103 ? -11.966 -7.391 -2.963 1.00 96.25 103 LYS A C 1
ATOM 789 O O . LYS A 1 103 ? -11.054 -7.054 -3.722 1.00 96.25 103 LYS A O 1
ATOM 794 N N . ASP A 1 104 ? -13.209 -7.598 -3.377 1.00 96.62 104 ASP A N 1
ATOM 795 C CA . ASP A 1 104 ? -13.585 -7.576 -4.787 1.00 96.62 104 ASP A CA 1
ATOM 796 C C . ASP A 1 104 ? -13.672 -6.134 -5.292 1.00 96.62 104 ASP A C 1
ATOM 798 O O . ASP A 1 104 ? -13.205 -5.836 -6.398 1.00 96.62 104 ASP A O 1
ATOM 802 N N . ALA A 1 105 ? -14.173 -5.215 -4.459 1.00 97.25 105 ALA A N 1
ATOM 803 C CA . ALA A 1 105 ? -14.176 -3.787 -4.761 1.00 97.25 105 ALA A CA 1
ATOM 804 C C . ALA A 1 105 ? -12.751 -3.241 -4.933 1.00 97.25 105 ALA A C 1
ATOM 806 O O . ALA A 1 105 ? -12.482 -2.544 -5.911 1.00 97.25 105 ALA A O 1
ATOM 807 N N . VAL A 1 106 ? -11.817 -3.615 -4.050 1.00 96.69 106 VAL A N 1
ATOM 808 C CA . VAL A 1 106 ? -10.395 -3.244 -4.156 1.00 96.69 106 VAL A CA 1
ATOM 809 C C . VAL A 1 106 ? -9.789 -3.738 -5.466 1.00 96.69 106 VAL A C 1
ATOM 811 O O . VAL A 1 106 ? -9.193 -2.946 -6.201 1.00 96.69 106 VAL A O 1
ATOM 814 N N . ILE A 1 107 ? -9.941 -5.029 -5.782 1.00 95.62 107 ILE A N 1
ATOM 815 C CA . ILE A 1 107 ? -9.373 -5.602 -7.012 1.00 95.62 107 ILE A CA 1
ATOM 816 C C . ILE A 1 107 ? -9.918 -4.858 -8.226 1.00 95.62 107 ILE A C 1
ATOM 818 O O . ILE A 1 107 ? -9.145 -4.448 -9.094 1.00 95.62 107 ILE A O 1
ATOM 822 N N . LYS A 1 108 ? -11.235 -4.641 -8.270 1.00 95.25 108 LYS A N 1
ATOM 823 C CA . LYS A 1 108 ? -11.894 -3.908 -9.351 1.00 95.25 108 LYS A CA 1
ATOM 824 C C . LYS A 1 108 ? -11.360 -2.480 -9.472 1.00 95.25 108 LYS A C 1
ATOM 826 O O . LYS A 1 108 ? -11.001 -2.054 -10.569 1.00 95.25 108 LYS A O 1
ATOM 831 N N . TYR A 1 109 ? -11.276 -1.760 -8.358 1.00 95.69 109 TYR A N 1
ATOM 832 C CA . TYR A 1 109 ? -10.847 -0.368 -8.317 1.00 95.69 109 TYR A CA 1
ATOM 833 C C . TYR A 1 109 ? -9.431 -0.188 -8.874 1.00 95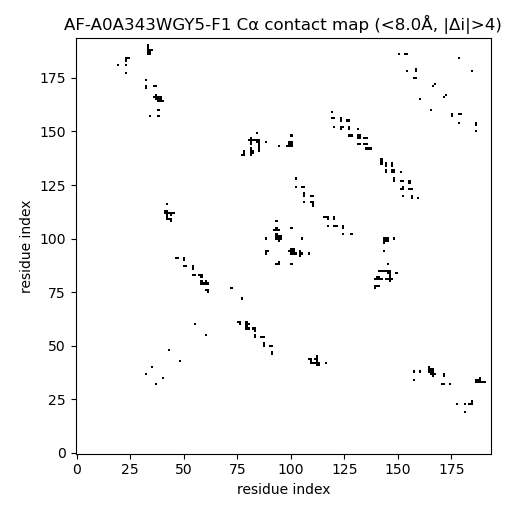.69 109 TYR A C 1
ATOM 835 O O . TYR A 1 109 ? -9.241 0.505 -9.873 1.00 95.69 109 TYR A O 1
ATOM 843 N N . PHE A 1 110 ? -8.442 -0.883 -8.308 1.00 92.31 110 PHE A N 1
ATOM 844 C CA . PHE A 1 110 ? -7.040 -0.725 -8.713 1.00 92.31 110 PHE A CA 1
ATOM 845 C C . PHE A 1 110 ? -6.722 -1.330 -10.087 1.00 92.31 110 PHE A C 1
ATOM 847 O O . PHE A 1 110 ? -5.742 -0.934 -10.715 1.00 92.31 110 PHE A O 1
ATOM 854 N N . SER A 1 111 ? -7.557 -2.243 -10.591 1.00 92.44 111 SER A N 1
ATOM 855 C CA . SER A 1 111 ? -7.414 -2.790 -11.950 1.00 92.44 111 SER A CA 1
ATOM 856 C C . SER A 1 111 ? -8.023 -1.892 -13.033 1.00 92.44 111 SER A C 1
ATOM 858 O O . SER A 1 111 ? -7.794 -2.132 -14.214 1.00 92.44 111 SER A O 1
ATOM 860 N N . THR A 1 112 ? -8.793 -0.861 -12.663 1.00 92.12 112 THR A N 1
ATOM 861 C CA . THR A 1 112 ? -9.497 -0.004 -13.636 1.00 92.12 112 THR A CA 1
ATOM 862 C C . THR A 1 112 ? -8.532 0.856 -14.458 1.00 92.12 112 THR A C 1
ATOM 864 O O . THR A 1 112 ? -8.764 1.061 -15.645 1.00 92.12 112 THR A O 1
ATOM 867 N N . ALA A 1 113 ? -7.444 1.340 -13.850 1.00 86.94 113 ALA A N 1
ATOM 868 C CA . ALA A 1 113 ? -6.451 2.168 -14.540 1.00 86.94 113 ALA A CA 1
ATOM 869 C C . ALA A 1 113 ? -5.540 1.351 -15.472 1.00 86.94 113 ALA A C 1
ATOM 871 O O . ALA A 1 113 ? -5.192 1.812 -16.554 1.00 86.94 113 ALA A O 1
ATOM 872 N N . SER A 1 114 ? -5.184 0.131 -15.057 1.00 87.62 114 SER A N 1
ATOM 873 C CA . SER A 1 114 ? -4.281 -0.756 -15.794 1.00 87.62 114 SER A CA 1
ATOM 874 C C . SER A 1 114 ? -4.756 -2.211 -15.704 1.00 87.62 114 SER A C 1
ATOM 876 O O . SER A 1 114 ? -4.304 -2.949 -14.822 1.00 87.62 114 SER A O 1
ATOM 878 N N . PRO A 1 115 ? -5.643 -2.656 -16.614 1.00 89.19 115 PRO A N 1
ATOM 879 C CA . PRO A 1 115 ? -6.179 -4.019 -16.608 1.00 89.19 115 PRO A CA 1
ATOM 880 C C . PRO A 1 115 ? -5.103 -5.108 -16.712 1.00 89.19 115 PRO A C 1
ATOM 882 O O . PRO A 1 115 ? -5.237 -6.164 -16.098 1.00 89.19 115 PRO A O 1
ATOM 885 N N . ASP A 1 116 ? -3.997 -4.832 -17.406 1.00 90.50 116 ASP A N 1
ATOM 886 C CA . ASP A 1 116 ? -2.866 -5.763 -17.536 1.00 90.50 116 ASP A CA 1
ATOM 887 C C . ASP A 1 116 ? -2.169 -6.046 -16.193 1.00 90.50 116 ASP A C 1
ATOM 889 O O . ASP A 1 116 ? -1.534 -7.086 -16.014 1.00 90.50 116 ASP A O 1
ATOM 893 N N . LEU A 1 117 ? -2.321 -5.148 -15.214 1.00 90.88 117 LEU A N 1
ATOM 894 C CA . LEU A 1 117 ? -1.799 -5.311 -13.858 1.00 90.88 117 LEU A CA 1
ATOM 895 C C . LEU A 1 117 ? -2.803 -5.983 -12.910 1.00 90.88 117 LEU A C 1
ATOM 897 O O . LEU A 1 117 ? -2.461 -6.244 -11.754 1.00 90.88 117 LEU A O 1
ATOM 901 N N . ALA A 1 118 ? -4.010 -6.327 -13.371 1.00 92.88 118 ALA A N 1
ATOM 902 C CA . ALA A 1 118 ? -5.024 -6.981 -12.546 1.00 92.88 118 ALA A CA 1
ATOM 903 C C . ALA A 1 118 ? -4.530 -8.274 -11.862 1.00 92.88 118 ALA A C 1
ATOM 905 O O . ALA A 1 118 ? -4.823 -8.457 -10.677 1.00 92.88 118 ALA A O 1
ATOM 906 N N . PRO A 1 119 ? -3.732 -9.157 -12.507 1.00 95.31 119 PRO A N 1
ATOM 907 C CA . PRO A 1 119 ? -3.178 -10.332 -11.830 1.00 95.31 119 PRO A CA 1
ATOM 908 C C . PRO A 1 119 ? -2.245 -9.975 -10.664 1.00 95.31 119 PRO A C 1
ATOM 910 O O . PRO A 1 119 ? -2.291 -10.625 -9.617 1.00 95.31 119 PRO A O 1
ATOM 913 N N . LEU A 1 120 ? -1.430 -8.924 -10.818 1.00 95.12 120 LEU A N 1
ATOM 914 C CA . LEU A 1 120 ? -0.546 -8.414 -9.765 1.00 95.12 120 LEU A CA 1
ATOM 915 C C . LEU A 1 120 ? -1.362 -7.852 -8.596 1.00 95.12 120 LEU A C 1
ATOM 917 O O . LEU A 1 120 ? -1.120 -8.223 -7.447 1.00 95.12 120 LEU A O 1
ATOM 921 N N . VAL A 1 121 ? -2.357 -7.009 -8.891 1.00 95.81 121 VAL A N 1
ATOM 922 C CA . VAL A 1 121 ? -3.272 -6.422 -7.896 1.00 95.81 121 VAL A CA 1
ATOM 923 C C . VAL A 1 121 ? -4.023 -7.513 -7.136 1.00 95.81 121 VAL A C 1
ATOM 925 O O . VAL A 1 121 ? -4.094 -7.469 -5.907 1.00 95.81 121 VAL A O 1
ATOM 928 N N . LYS A 1 122 ? -4.548 -8.517 -7.845 1.00 96.94 122 LYS A N 1
ATOM 929 C CA . LYS A 1 122 ? -5.261 -9.650 -7.249 1.00 96.94 122 LYS A CA 1
ATOM 930 C C . LYS A 1 122 ? -4.364 -10.440 -6.300 1.00 96.94 122 LYS A C 1
ATOM 932 O O . LYS A 1 122 ? -4.756 -10.666 -5.159 1.00 96.94 122 LYS A O 1
ATOM 937 N N . LYS A 1 123 ? -3.157 -10.812 -6.741 1.00 97.25 123 LYS A N 1
ATOM 938 C CA . LYS A 1 123 ? -2.190 -11.547 -5.911 1.00 97.25 123 LYS A CA 1
ATOM 939 C C . LYS A 1 123 ? -1.806 -10.751 -4.662 1.00 97.25 123 LYS A C 1
ATOM 941 O O . LYS A 1 123 ? -1.811 -11.299 -3.564 1.00 97.25 123 LYS A O 1
ATOM 946 N N . ALA A 1 124 ? -1.506 -9.460 -4.820 1.00 96.81 124 ALA A N 1
ATOM 947 C CA . ALA A 1 124 ? -1.191 -8.573 -3.702 1.00 96.81 124 ALA A CA 1
ATOM 948 C C . ALA A 1 124 ? -2.358 -8.485 -2.709 1.00 96.81 124 ALA A C 1
ATOM 950 O O . ALA A 1 124 ? -2.157 -8.622 -1.505 1.00 96.81 124 ALA A O 1
ATOM 951 N N . THR A 1 125 ? -3.582 -8.339 -3.222 1.00 97.44 125 THR A N 1
ATOM 952 C CA . THR A 1 125 ? -4.803 -8.301 -2.412 1.00 97.44 125 THR A CA 1
ATOM 953 C C . THR A 1 125 ? -4.956 -9.593 -1.614 1.00 97.44 125 THR A C 1
ATOM 955 O O . THR A 1 125 ? -5.124 -9.552 -0.400 1.00 97.44 125 THR A O 1
ATOM 958 N N . GLU A 1 126 ? -4.861 -10.748 -2.272 1.00 97.38 126 GLU A N 1
ATOM 959 C CA . GLU A 1 126 ? -4.969 -12.062 -1.631 1.00 97.38 126 GLU A CA 1
ATOM 960 C C . GLU A 1 126 ? -3.939 -12.270 -0.525 1.00 97.38 126 GLU A C 1
ATOM 962 O O . GLU A 1 126 ? -4.289 -12.795 0.531 1.00 97.38 126 GLU A O 1
ATOM 967 N N . GLU A 1 127 ? -2.699 -11.834 -0.740 1.00 96.69 127 GLU A N 1
ATOM 968 C CA . GLU A 1 127 ? -1.657 -11.925 0.279 1.00 96.69 127 GLU A CA 1
ATOM 969 C C . GLU A 1 127 ? -1.966 -11.021 1.476 1.00 96.69 127 GLU A C 1
ATOM 971 O O . GLU A 1 127 ? -1.915 -11.461 2.621 1.00 96.69 127 GLU A O 1
ATOM 976 N N . CYS A 1 128 ? -2.365 -9.777 1.221 1.00 96.56 128 CYS A N 1
ATOM 977 C CA . CYS A 1 128 ? -2.635 -8.803 2.274 1.00 96.56 128 CYS A CA 1
ATOM 978 C C . CYS A 1 128 ? -3.887 -9.117 3.092 1.00 96.56 128 CYS A C 1
ATOM 980 O O . CYS A 1 128 ? -3.924 -8.848 4.294 1.00 96.56 128 CYS A O 1
ATOM 982 N N . PHE A 1 129 ? -4.893 -9.747 2.486 1.00 96.38 129 PHE A N 1
ATOM 983 C CA . PHE A 1 129 ? -6.102 -10.159 3.198 1.00 96.38 129 PHE A CA 1
ATOM 984 C C . PHE A 1 129 ? -5.844 -11.203 4.291 1.00 96.38 129 PHE A C 1
ATOM 986 O O . PHE A 1 129 ? -6.646 -11.314 5.215 1.00 96.38 129 PHE A O 1
ATOM 993 N N . LYS A 1 130 ? -4.725 -11.936 4.231 1.00 95.44 130 LYS A N 1
ATOM 994 C CA . LYS A 1 130 ? -4.382 -12.951 5.237 1.00 95.44 130 LYS A CA 1
ATOM 995 C C . LYS A 1 130 ? -4.113 -12.360 6.620 1.00 95.44 130 LYS A C 1
ATOM 997 O O . LYS A 1 130 ? -4.304 -13.062 7.608 1.00 95.44 130 LYS A O 1
ATOM 1002 N N . SER A 1 131 ? -3.648 -11.111 6.702 1.00 91.81 131 SER A N 1
ATOM 1003 C CA . SER A 1 131 ? -3.154 -10.552 7.966 1.00 91.81 131 SER A CA 1
ATOM 1004 C C . SER A 1 131 ? -3.409 -9.061 8.180 1.00 91.81 131 SER A C 1
ATOM 1006 O O . SER A 1 131 ? -2.991 -8.548 9.212 1.00 91.81 131 SER A O 1
ATOM 1008 N N . TYR A 1 132 ? -4.098 -8.344 7.282 1.00 93.81 132 TYR A N 1
ATOM 1009 C CA . TYR A 1 132 ? -4.236 -6.881 7.414 1.00 93.81 132 TYR A CA 1
ATOM 1010 C C . TYR A 1 132 ? -4.877 -6.419 8.734 1.00 93.81 132 TYR A C 1
ATOM 1012 O O . TYR A 1 132 ? -4.562 -5.337 9.223 1.00 93.81 132 TYR A O 1
ATOM 1020 N N . MET A 1 133 ? -5.741 -7.244 9.332 1.00 93.94 133 MET A N 1
ATOM 1021 C CA . MET A 1 133 ? -6.372 -6.945 10.620 1.00 93.94 133 MET A CA 1
ATOM 1022 C C . MET A 1 133 ? -5.454 -7.179 11.828 1.00 93.94 133 MET A C 1
ATOM 1024 O O . MET A 1 133 ? -5.741 -6.661 12.903 1.00 93.94 133 MET A O 1
ATOM 1028 N N . ALA A 1 134 ? -4.361 -7.936 11.677 1.00 91.50 134 ALA A N 1
ATOM 1029 C CA . ALA A 1 134 ? -3.467 -8.286 12.784 1.00 91.50 134 ALA A CA 1
ATOM 1030 C C . ALA A 1 134 ? -2.743 -7.062 13.372 1.00 91.50 134 ALA A C 1
ATOM 1032 O O . ALA A 1 134 ? -2.492 -7.017 14.573 1.00 91.50 134 ALA A O 1
ATOM 1033 N N . ASP A 1 135 ? -2.474 -6.054 12.536 1.00 86.06 135 ASP A N 1
ATOM 1034 C CA . ASP A 1 135 ? -1.719 -4.847 12.900 1.00 86.06 135 ASP A CA 1
ATOM 1035 C C . ASP A 1 135 ? -2.619 -3.619 13.146 1.00 86.06 135 ASP A C 1
ATOM 1037 O O . ASP A 1 135 ? -2.163 -2.467 13.142 1.00 86.06 135 ASP A O 1
ATOM 1041 N N . VAL A 1 136 ? -3.929 -3.832 13.309 1.00 92.00 136 VAL A N 1
ATOM 1042 C CA . VAL A 1 136 ? -4.874 -2.758 13.636 1.00 92.00 136 VAL A CA 1
ATOM 1043 C C . VAL A 1 136 ? -4.748 -2.413 15.114 1.00 92.00 136 VAL A C 1
ATOM 1045 O O . VAL A 1 136 ? -4.977 -3.247 15.984 1.00 92.00 136 VAL A O 1
ATOM 1048 N N . ASP A 1 137 ? -4.413 -1.155 15.406 1.00 89.88 137 ASP A N 1
ATOM 1049 C CA . ASP A 1 137 ? -4.372 -0.655 16.779 1.00 89.88 137 ASP A CA 1
ATOM 1050 C C . ASP A 1 137 ? -5.804 -0.615 17.352 1.00 89.88 137 ASP A C 1
ATOM 1052 O O . ASP A 1 137 ? -6.637 0.157 16.863 1.00 89.88 137 ASP A O 1
ATOM 1056 N N . PRO A 1 138 ? -6.121 -1.400 18.400 1.00 89.25 138 PRO A N 1
ATOM 1057 C CA . PRO A 1 138 ? -7.469 -1.444 18.965 1.00 89.25 138 PRO A CA 1
ATOM 1058 C C . PRO A 1 138 ? -7.890 -0.114 19.610 1.00 89.25 138 PRO A C 1
ATOM 1060 O O . PRO A 1 138 ? -9.087 0.118 19.822 1.00 89.25 138 PRO A O 1
ATOM 1063 N N . THR A 1 139 ? -6.924 0.758 19.917 1.00 90.12 139 THR A N 1
ATOM 1064 C CA . THR A 1 139 ? -7.129 2.097 20.481 1.00 90.12 139 THR A CA 1
ATOM 1065 C C . THR A 1 139 ? -7.278 3.190 19.421 1.00 90.12 139 THR A C 1
ATOM 1067 O O . THR A 1 139 ? -7.529 4.343 19.786 1.00 90.12 139 THR A O 1
ATOM 1070 N N . SER A 1 140 ? -7.143 2.842 18.137 1.00 91.56 140 SER A N 1
ATOM 1071 C CA . SER A 1 140 ? -7.417 3.747 17.020 1.00 91.56 140 SER A CA 1
ATOM 1072 C C . SER A 1 140 ? -8.904 4.084 16.939 1.00 91.56 140 SER A C 1
ATOM 1074 O O . SER A 1 140 ? -9.766 3.256 17.239 1.00 91.56 140 SER A O 1
ATOM 1076 N N . GLU A 1 141 ? -9.210 5.303 16.505 1.00 92.88 141 GLU A N 1
ATOM 1077 C CA . GLU A 1 141 ? -10.584 5.741 16.231 1.00 92.88 141 GLU A CA 1
ATOM 1078 C C . GLU A 1 141 ? -11.139 5.072 14.969 1.00 92.88 141 GLU A C 1
ATOM 1080 O O . GLU A 1 141 ? -12.303 4.677 14.934 1.00 92.88 141 GLU A O 1
ATOM 1085 N N . CYS A 1 142 ? -10.282 4.879 13.966 1.00 95.00 142 CYS A N 1
ATOM 1086 C CA . CYS A 1 142 ? -10.616 4.217 12.711 1.00 95.00 142 CYS A CA 1
ATOM 1087 C C . CYS A 1 142 ? -10.030 2.805 12.698 1.00 95.00 142 CYS A C 1
ATOM 1089 O O . CYS A 1 142 ? -8.833 2.614 12.941 1.00 95.00 142 CYS A O 1
ATOM 1091 N N . LYS A 1 143 ? -10.899 1.816 12.474 1.00 95.75 143 LYS A N 1
ATOM 1092 C CA . LY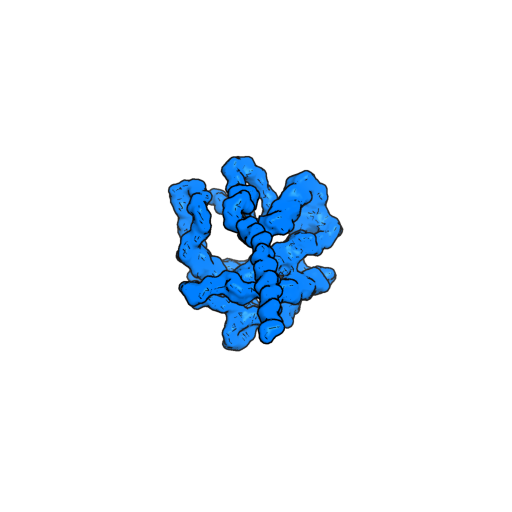S A 1 143 ? -10.658 0.393 12.778 1.00 95.75 143 LYS A CA 1
ATOM 1093 C C . LYS A 1 143 ? -10.892 -0.539 11.593 1.00 95.75 143 LYS A C 1
ATOM 1095 O O . LYS A 1 143 ? -10.751 -1.746 11.748 1.00 95.75 143 LYS A O 1
ATOM 1100 N N . SER A 1 144 ? -11.205 0.005 10.419 1.00 96.44 144 SER A N 1
ATOM 1101 C CA . SER A 1 144 ? -11.407 -0.775 9.188 1.00 96.44 144 SER 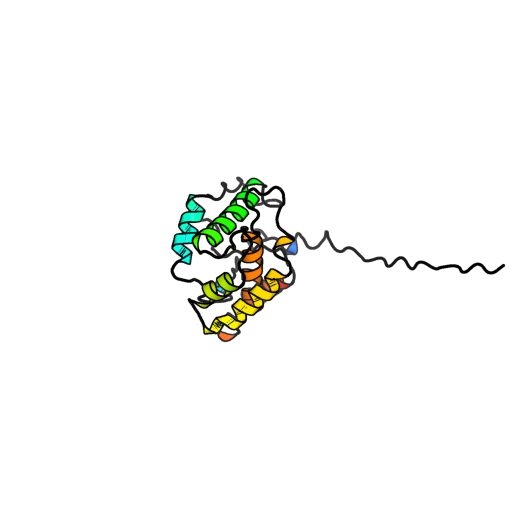A CA 1
ATOM 1102 C C . SER A 1 144 ? -10.193 -1.597 8.742 1.00 96.44 144 SER A C 1
ATOM 1104 O O . SER A 1 144 ? -10.331 -2.473 7.897 1.00 96.44 144 SER A O 1
ATOM 1106 N N . GLY A 1 145 ? -8.989 -1.287 9.236 1.00 96.06 145 GLY A N 1
ATOM 1107 C CA . GLY A 1 145 ? -7.740 -1.891 8.761 1.00 96.06 145 GLY A CA 1
ATOM 1108 C C . GLY A 1 145 ? -7.303 -1.419 7.371 1.00 96.06 145 GLY A C 1
ATOM 1109 O O . GLY A 1 145 ? -6.315 -1.919 6.833 1.00 96.06 145 GLY A O 1
ATOM 1110 N N . ALA A 1 146 ? -7.990 -0.429 6.794 1.00 96.88 146 ALA A N 1
ATOM 1111 C CA . ALA A 1 146 ? -7.696 0.104 5.467 1.00 96.88 146 ALA A CA 1
ATOM 1112 C C . ALA A 1 146 ? -6.245 0.602 5.324 1.00 96.88 146 ALA A C 1
ATOM 1114 O O . ALA A 1 146 ? -5.604 0.362 4.303 1.00 96.88 146 ALA A O 1
ATOM 1115 N N . GLU A 1 147 ? -5.686 1.250 6.352 1.00 94.25 147 GLU A N 1
ATOM 1116 C CA . GLU A 1 147 ? -4.302 1.742 6.314 1.00 94.25 147 GLU A CA 1
ATOM 1117 C C . GLU A 1 147 ? -3.272 0.602 6.322 1.00 94.25 147 GLU A C 1
ATOM 1119 O O . GLU A 1 147 ? -2.289 0.642 5.579 1.00 94.25 147 GLU A O 1
ATOM 1124 N N . GLN A 1 148 ? -3.504 -0.433 7.130 1.00 94.62 148 GLN A N 1
ATOM 1125 C CA . GLN A 1 14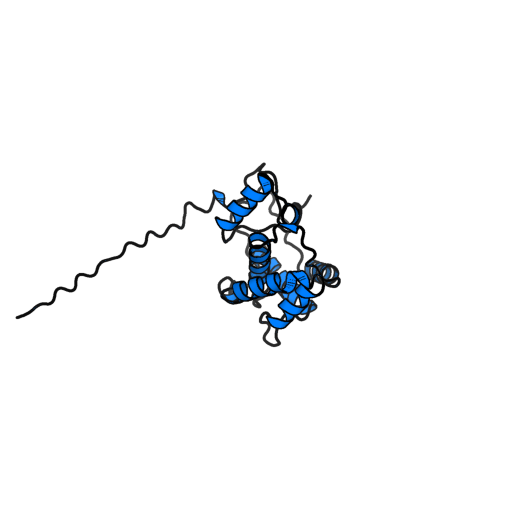8 ? -2.685 -1.645 7.200 1.00 94.62 148 GLN A CA 1
ATOM 1126 C C . GLN A 1 148 ? -2.726 -2.386 5.862 1.00 94.62 148 GLN A C 1
ATOM 1128 O O . GLN A 1 148 ? -1.683 -2.719 5.292 1.00 94.62 148 GLN A O 1
ATOM 1133 N N . PHE A 1 149 ? -3.930 -2.563 5.315 1.00 96.31 149 PHE A N 1
ATOM 1134 C CA . PHE A 1 149 ? -4.133 -3.175 4.011 1.00 96.31 149 PHE A CA 1
ATOM 1135 C C . PHE A 1 149 ? -3.434 -2.379 2.897 1.00 96.31 149 PHE A C 1
ATOM 1137 O O . PHE A 1 149 ? -2.689 -2.959 2.107 1.00 96.31 149 PHE A O 1
ATOM 1144 N N . LYS A 1 150 ? -3.575 -1.044 2.878 1.00 94.12 150 LYS A N 1
ATOM 1145 C CA . LYS A 1 150 ? -2.894 -0.150 1.925 1.00 94.12 150 LYS A CA 1
ATOM 1146 C C . LYS A 1 150 ? -1.375 -0.313 1.983 1.00 94.12 150 LYS A C 1
ATOM 1148 O O . LYS A 1 150 ? -0.744 -0.455 0.938 1.00 94.12 150 LYS A O 1
ATOM 1153 N N . LYS A 1 151 ? -0.780 -0.302 3.182 1.00 92.25 151 LYS A N 1
ATOM 1154 C CA . LYS A 1 151 ? 0.670 -0.494 3.376 1.00 92.25 151 LYS A CA 1
ATOM 1155 C C . LYS A 1 151 ? 1.135 -1.845 2.839 1.00 92.25 151 LYS A C 1
ATOM 1157 O O . LYS A 1 151 ? 2.124 -1.901 2.108 1.00 92.25 151 LYS A O 1
ATOM 1162 N N . CYS A 1 152 ? 0.397 -2.911 3.147 1.00 95.12 152 CYS A N 1
ATOM 1163 C CA . CYS A 1 152 ? 0.695 -4.237 2.626 1.00 95.12 152 CYS A CA 1
ATOM 1164 C C . CYS A 1 152 ? 0.600 -4.284 1.092 1.00 95.12 152 CYS A C 1
ATOM 1166 O O . CYS A 1 152 ? 1.529 -4.762 0.443 1.00 95.12 152 CYS A O 1
ATOM 1168 N N . MET A 1 153 ? -0.471 -3.741 0.504 1.00 94.12 153 MET A N 1
ATOM 1169 C CA . MET A 1 153 ? -0.675 -3.708 -0.950 1.00 94.12 153 MET A CA 1
ATOM 1170 C C . MET A 1 153 ? 0.495 -3.042 -1.658 1.00 94.12 153 MET A C 1
ATOM 1172 O O . MET A 1 153 ? 1.073 -3.607 -2.583 1.00 94.12 153 MET A O 1
ATOM 1176 N N . MET A 1 154 ? 0.882 -1.866 -1.170 1.00 92.38 154 MET A N 1
ATOM 1177 C CA . MET A 1 154 ? 2.027 -1.115 -1.667 1.00 92.38 154 MET A CA 1
ATOM 1178 C C . MET A 1 154 ? 3.282 -1.997 -1.702 1.00 92.38 154 MET A C 1
ATOM 1180 O O . MET A 1 154 ? 3.969 -2.063 -2.721 1.00 92.38 154 MET A O 1
ATOM 1184 N N . ARG A 1 155 ? 3.545 -2.717 -0.602 1.00 94.19 155 ARG A N 1
ATOM 1185 C CA . ARG A 1 155 ? 4.711 -3.595 -0.434 1.00 94.19 155 ARG A CA 1
ATOM 1186 C C . ARG A 1 155 ? 4.674 -4.767 -1.396 1.00 94.19 155 ARG A C 1
ATOM 1188 O O . ARG A 1 155 ? 5.658 -5.018 -2.085 1.00 94.19 155 ARG A O 1
ATOM 1195 N N . GLN A 1 156 ? 3.542 -5.455 -1.476 1.00 95.06 156 GLN A N 1
ATOM 1196 C CA . GLN A 1 156 ? 3.376 -6.596 -2.368 1.00 95.06 156 GLN A CA 1
ATOM 1197 C C . GLN A 1 156 ? 3.515 -6.189 -3.836 1.00 95.06 156 GLN A C 1
ATOM 1199 O O . GLN A 1 156 ? 4.218 -6.865 -4.585 1.00 95.06 156 GLN A O 1
ATOM 1204 N N . ILE A 1 157 ? 2.924 -5.063 -4.236 1.00 94.12 157 ILE A N 1
ATOM 1205 C CA . ILE A 1 157 ? 3.043 -4.529 -5.596 1.00 94.12 157 ILE A CA 1
ATOM 1206 C C . ILE A 1 157 ? 4.501 -4.199 -5.927 1.00 94.12 157 ILE A C 1
ATOM 1208 O O . ILE A 1 157 ? 4.979 -4.584 -6.989 1.00 94.12 157 ILE A O 1
ATOM 1212 N N . PHE A 1 158 ? 5.227 -3.539 -5.020 1.00 94.69 158 PHE A N 1
ATOM 1213 C CA . PHE A 1 158 ? 6.627 -3.183 -5.248 1.00 94.69 158 PHE A CA 1
ATOM 1214 C C . PHE A 1 158 ? 7.544 -4.412 -5.342 1.00 94.69 158 PHE A C 1
ATOM 1216 O O . PHE A 1 158 ? 8.326 -4.537 -6.285 1.00 94.69 158 PHE A O 1
ATOM 1223 N N . LEU A 1 159 ? 7.425 -5.357 -4.405 1.00 94.94 159 LEU A N 1
ATOM 1224 C CA . LEU A 1 159 ? 8.255 -6.568 -4.395 1.00 94.94 159 LEU A CA 1
ATOM 1225 C C . LEU A 1 159 ? 8.014 -7.452 -5.624 1.00 94.94 159 LEU A C 1
ATOM 1227 O O . LEU A 1 159 ? 8.945 -8.073 -6.143 1.00 94.94 159 LEU A O 1
ATOM 1231 N N . ASN A 1 160 ? 6.779 -7.449 -6.127 1.00 96.06 160 ASN A N 1
ATOM 1232 C CA . ASN A 1 160 ? 6.367 -8.181 -7.320 1.00 96.06 160 ASN A CA 1
ATOM 1233 C C . ASN A 1 160 ? 6.280 -7.273 -8.565 1.00 96.06 160 ASN A C 1
ATOM 1235 O O . ASN A 1 160 ? 5.587 -7.625 -9.519 1.00 96.06 160 ASN A O 1
ATOM 1239 N N . CYS A 1 161 ? 6.963 -6.121 -8.571 1.00 95.12 161 CYS A N 1
ATOM 1240 C CA . CYS A 1 161 ? 6.955 -5.206 -9.710 1.00 95.12 161 CYS A CA 1
ATOM 1241 C C . CYS A 1 161 ? 7.427 -5.930 -10.987 1.00 95.12 161 CYS A C 1
ATOM 1243 O O . CYS A 1 161 ? 8.503 -6.540 -10.963 1.00 95.12 161 CYS A O 1
ATOM 1245 N N . PRO A 1 162 ? 6.665 -5.884 -12.097 1.00 94.38 162 PRO A N 1
ATOM 1246 C CA . PRO A 1 162 ? 7.069 -6.496 -13.356 1.00 94.38 162 PRO A CA 1
ATOM 1247 C C . PRO A 1 162 ? 8.393 -5.919 -13.855 1.00 94.38 162 PRO A C 1
ATOM 1249 O O . PRO A 1 162 ? 8.613 -4.712 -13.779 1.00 94.38 162 PRO A O 1
ATOM 1252 N N . SER A 1 163 ? 9.248 -6.760 -14.439 1.00 93.81 163 SER A N 1
ATOM 1253 C CA . SER A 1 163 ? 10.556 -6.332 -14.956 1.00 93.81 163 SER A CA 1
ATOM 1254 C C . SER A 1 163 ? 10.450 -5.214 -15.997 1.00 93.81 163 SER A C 1
ATOM 1256 O O . SER A 1 163 ? 11.290 -4.323 -16.013 1.00 93.81 163 SER A O 1
ATOM 1258 N N . ALA A 1 164 ? 9.391 -5.211 -16.813 1.00 92.88 164 ALA A N 1
ATOM 1259 C CA . ALA A 1 164 ? 9.127 -4.163 -17.802 1.00 92.88 164 ALA A CA 1
ATOM 1260 C C . ALA A 1 164 ? 8.867 -2.773 -17.183 1.00 92.88 164 ALA A C 1
ATOM 1262 O O . ALA A 1 164 ? 9.063 -1.760 -17.849 1.00 92.88 164 ALA A O 1
ATOM 1263 N N . SER A 1 165 ? 8.441 -2.722 -15.919 1.00 93.50 165 SER A N 1
ATOM 1264 C CA . SER A 1 165 ? 8.130 -1.489 -15.182 1.00 93.50 165 SER A CA 1
ATOM 1265 C C . SER A 1 165 ? 9.155 -1.173 -14.090 1.00 93.50 165 SER A C 1
ATOM 1267 O O . SER A 1 165 ? 9.047 -0.133 -13.434 1.00 93.50 165 SER A O 1
ATOM 1269 N N . TYR A 1 166 ? 10.128 -2.063 -13.875 1.00 95.06 166 TYR A N 1
ATOM 1270 C CA . TYR A 1 166 ? 11.139 -1.938 -12.836 1.00 95.06 166 TYR A CA 1
ATOM 1271 C C . TYR A 1 166 ? 12.413 -1.280 -13.373 1.00 95.06 166 TYR A C 1
ATOM 1273 O O . TYR A 1 166 ? 12.992 -1.714 -14.370 1.00 95.06 166 TYR A O 1
ATOM 1281 N N . THR A 1 167 ? 12.886 -0.246 -12.684 1.00 95.12 167 THR A N 1
ATOM 1282 C CA . THR A 1 167 ? 14.172 0.393 -12.973 1.00 95.12 167 THR A CA 1
ATOM 1283 C C . THR A 1 167 ? 15.291 -0.411 -12.312 1.00 95.12 167 THR A C 1
ATOM 1285 O O . THR A 1 167 ? 15.517 -0.277 -11.111 1.00 95.12 167 THR A O 1
ATOM 1288 N N . SER A 1 168 ? 16.032 -1.209 -13.086 1.00 93.69 168 SER A N 1
ATOM 1289 C CA . SER A 1 168 ? 17.237 -1.876 -12.572 1.00 93.69 168 SER A CA 1
ATOM 1290 C C . SER A 1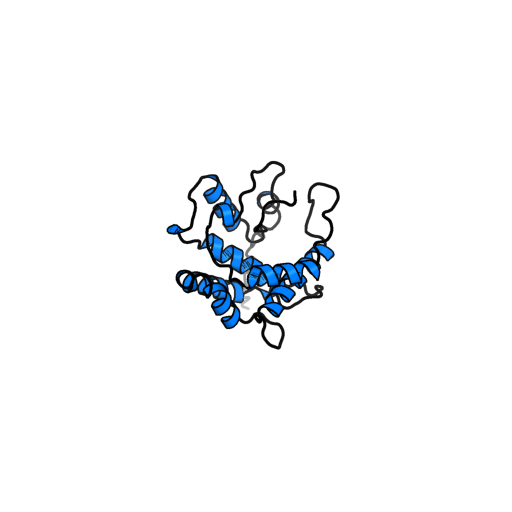 168 ? 18.377 -0.866 -12.417 1.00 93.69 168 SER A C 1
ATOM 1292 O O . SER A 1 168 ? 18.823 -0.245 -13.383 1.00 93.69 168 SER A O 1
ATOM 1294 N N . SER A 1 169 ? 18.804 -0.659 -11.173 1.00 94.31 169 SER A N 1
ATOM 1295 C CA . SER A 1 169 ? 19.934 0.191 -10.794 1.00 94.31 169 SER A CA 1
ATOM 1296 C C . SER A 1 169 ? 20.403 -0.196 -9.395 1.00 94.31 169 SER A C 1
ATOM 1298 O O . SER A 1 169 ? 19.602 -0.687 -8.602 1.00 94.31 169 SER A O 1
ATOM 1300 N N . ALA A 1 170 ? 21.661 0.100 -9.055 1.00 94.12 170 ALA A N 1
ATOM 1301 C CA . ALA A 1 170 ? 22.205 -0.207 -7.729 1.00 94.12 170 ALA A CA 1
ATOM 1302 C C . ALA A 1 170 ? 21.334 0.347 -6.582 1.00 94.12 170 ALA A C 1
ATOM 1304 O O . ALA A 1 170 ? 21.106 -0.344 -5.593 1.00 94.12 170 ALA A O 1
ATOM 1305 N N . ASP A 1 171 ? 20.793 1.558 -6.748 1.00 91.50 171 ASP A N 1
ATOM 1306 C CA . ASP A 1 171 ? 19.917 2.203 -5.765 1.00 91.50 171 ASP A CA 1
ATOM 1307 C C . ASP A 1 171 ? 18.574 1.468 -5.613 1.00 91.50 171 ASP A C 1
ATOM 1309 O O . ASP A 1 171 ? 18.111 1.234 -4.496 1.00 91.50 171 ASP A O 1
ATOM 1313 N N . CYS A 1 172 ? 17.949 1.075 -6.726 1.00 93.06 172 CYS A N 1
ATOM 1314 C CA . CYS A 1 172 ? 16.662 0.380 -6.705 1.00 93.06 172 CYS A CA 1
ATOM 1315 C C . CYS A 1 172 ? 16.766 -1.066 -6.233 1.00 93.06 172 CYS A C 1
ATOM 1317 O O . CYS A 1 172 ? 15.875 -1.535 -5.518 1.00 93.06 172 CYS A O 1
ATOM 1319 N N . ASP A 1 173 ? 17.847 -1.751 -6.596 1.00 94.12 173 ASP A N 1
ATOM 1320 C CA . ASP A 1 173 ? 18.109 -3.126 -6.183 1.00 94.12 173 ASP A CA 1
ATOM 1321 C C . ASP A 1 173 ? 18.405 -3.168 -4.674 1.00 94.12 173 ASP A C 1
ATOM 1323 O O . ASP A 1 173 ? 17.836 -3.988 -3.948 1.00 94.12 173 ASP A O 1
ATOM 1327 N N . ALA A 1 174 ? 19.201 -2.216 -4.167 1.00 91.25 174 ALA A N 1
ATOM 1328 C CA . ALA A 1 174 ? 19.441 -2.052 -2.734 1.00 91.25 174 ALA A CA 1
ATOM 1329 C C . ALA A 1 174 ? 18.157 -1.688 -1.973 1.00 91.25 174 ALA A C 1
ATOM 1331 O O . ALA A 1 174 ? 17.891 -2.249 -0.908 1.00 91.25 174 ALA A O 1
ATOM 1332 N N . PHE A 1 175 ? 17.326 -0.794 -2.523 1.00 90.88 175 PHE A N 1
ATOM 1333 C CA . PHE A 1 175 ? 16.036 -0.454 -1.924 1.00 90.88 175 PHE A CA 1
ATOM 1334 C C . PHE A 1 175 ? 15.100 -1.669 -1.871 1.00 90.88 175 PHE A C 1
ATOM 1336 O O . PHE A 1 175 ? 14.504 -1.931 -0.827 1.00 90.88 175 PHE A O 1
ATOM 1343 N N . LYS A 1 176 ? 15.020 -2.465 -2.946 1.00 92.81 176 LYS A N 1
ATOM 1344 C CA . LYS A 1 176 ? 14.231 -3.704 -2.968 1.00 92.81 176 LYS A CA 1
ATOM 1345 C C . LYS A 1 176 ? 14.708 -4.703 -1.915 1.00 92.81 176 LYS A C 1
ATOM 1347 O O . LYS A 1 176 ? 13.884 -5.178 -1.137 1.00 92.81 176 LYS A O 1
ATOM 1352 N N . ALA A 1 177 ? 16.016 -4.939 -1.825 1.00 92.31 177 ALA A N 1
ATOM 1353 C CA . ALA A 1 177 ? 16.600 -5.813 -0.808 1.00 92.31 177 ALA A CA 1
ATOM 1354 C C . ALA A 1 177 ? 16.311 -5.321 0.624 1.00 92.31 177 ALA A C 1
ATOM 1356 O O . ALA A 1 177 ? 15.960 -6.116 1.498 1.00 92.31 177 ALA A O 1
ATOM 1357 N N . LYS A 1 178 ? 16.389 -4.003 0.867 1.00 89.94 178 LYS A N 1
ATOM 1358 C CA . LYS A 1 178 ? 16.044 -3.398 2.164 1.00 89.94 178 LYS A CA 1
ATOM 1359 C C . LYS A 1 178 ? 14.570 -3.604 2.498 1.00 89.94 178 LYS A C 1
ATOM 1361 O O . LYS A 1 178 ? 14.256 -3.993 3.620 1.00 89.94 178 LYS A O 1
ATOM 1366 N N . VAL A 1 179 ? 13.668 -3.406 1.531 1.00 91.44 179 VAL A N 1
ATOM 1367 C CA . VAL A 1 179 ? 12.242 -3.694 1.719 1.00 91.44 179 VAL A CA 1
ATOM 1368 C C . VAL A 1 179 ? 12.066 -5.161 2.084 1.00 91.44 179 VAL A C 1
ATOM 1370 O O . VAL A 1 179 ? 11.469 -5.413 3.121 1.00 91.44 179 VAL A O 1
ATOM 1373 N N . GLU A 1 180 ? 12.614 -6.115 1.326 1.00 92.25 180 GLU A N 1
ATOM 1374 C CA . GLU A 1 180 ? 12.512 -7.559 1.611 1.00 92.25 180 GLU A CA 1
ATOM 1375 C C . GLU A 1 180 ? 12.965 -7.915 3.031 1.00 92.25 180 GLU A C 1
ATOM 1377 O O . GLU A 1 180 ? 12.226 -8.594 3.747 1.00 92.25 180 GLU A O 1
ATOM 1382 N N . LYS A 1 181 ? 14.114 -7.384 3.460 1.00 91.19 181 LYS A N 1
ATOM 1383 C CA . LYS A 1 181 ? 14.675 -7.605 4.797 1.00 91.19 181 LYS A CA 1
ATOM 1384 C C . LYS A 1 181 ? 13.848 -6.961 5.915 1.00 91.19 181 LYS A C 1
ATOM 1386 O O . LYS A 1 181 ? 13.729 -7.537 6.989 1.00 91.19 181 LYS A O 1
ATOM 1391 N N . CYS A 1 182 ? 13.249 -5.799 5.659 1.00 88.56 182 CYS A N 1
ATOM 1392 C CA . CYS A 1 182 ? 12.553 -4.996 6.659 1.00 88.56 182 CYS A CA 1
ATOM 1393 C C . CYS A 1 182 ? 11.026 -5.010 6.449 1.00 88.56 182 CYS A C 1
ATOM 1395 O O . CYS A 1 182 ? 10.491 -4.112 5.786 1.00 88.56 182 CYS A O 1
ATOM 1397 N N . PRO A 1 183 ? 10.278 -5.980 7.018 1.00 83.38 183 PRO A N 1
ATOM 1398 C CA . PRO A 1 183 ? 8.832 -6.137 6.806 1.00 83.38 183 PRO A CA 1
ATOM 1399 C C . PRO A 1 183 ? 8.003 -4.906 7.184 1.00 83.38 183 PRO A C 1
ATOM 1401 O O . PRO A 1 183 ? 7.034 -4.584 6.499 1.00 83.38 183 PRO A O 1
ATOM 1404 N N . ASN A 1 184 ? 8.441 -4.180 8.214 1.00 79.38 184 ASN A N 1
ATOM 1405 C CA . ASN A 1 184 ? 7.737 -3.026 8.772 1.00 79.38 184 ASN A CA 1
ATOM 1406 C C . ASN A 1 184 ? 8.303 -1.674 8.309 1.00 79.38 184 ASN A C 1
ATOM 1408 O O . ASN A 1 184 ? 7.891 -0.632 8.823 1.00 79.38 184 ASN A O 1
ATOM 1412 N N . MET A 1 185 ? 9.251 -1.666 7.361 1.00 81.75 185 MET A N 1
ATOM 1413 C CA . MET A 1 185 ? 9.816 -0.417 6.849 1.00 81.75 185 MET A CA 1
ATOM 1414 C C . MET A 1 185 ? 8.717 0.422 6.178 1.00 81.75 185 MET A C 1
ATOM 1416 O O . MET A 1 185 ? 8.021 -0.080 5.289 1.00 81.75 185 MET A O 1
ATOM 1420 N N . PRO A 1 186 ? 8.560 1.706 6.551 1.00 75.25 186 PRO A N 1
ATOM 1421 C CA . PRO A 1 186 ? 7.634 2.597 5.872 1.00 75.25 186 PRO A CA 1
ATOM 1422 C C . PRO A 1 186 ? 8.030 2.757 4.406 1.00 75.25 186 PRO A C 1
ATOM 1424 O O . PRO A 1 186 ? 9.117 3.244 4.094 1.00 75.25 186 PRO A O 1
ATOM 1427 N N . MET A 1 187 ? 7.133 2.380 3.499 1.00 78.50 187 MET A N 1
ATOM 1428 C CA . MET A 1 187 ? 7.324 2.645 2.081 1.00 78.50 187 MET A CA 1
ATOM 1429 C C . MET A 1 187 ? 6.743 4.013 1.747 1.00 78.50 187 MET A C 1
ATOM 1431 O O . MET A 1 187 ? 5.527 4.197 1.684 1.00 78.50 187 MET A O 1
ATOM 1435 N N . MET A 1 188 ? 7.623 4.997 1.600 1.00 63.28 188 MET A N 1
ATOM 1436 C CA . MET A 1 188 ? 7.222 6.362 1.281 1.00 63.28 188 MET A CA 1
ATOM 1437 C C . MET A 1 188 ? 6.770 6.437 -0.185 1.00 63.28 188 MET A C 1
ATOM 1439 O O . MET A 1 188 ? 7.469 5.987 -1.093 1.00 63.28 188 MET A O 1
ATOM 1443 N N . MET A 1 189 ? 5.577 6.995 -0.407 1.00 52.03 189 MET A N 1
ATOM 1444 C CA . MET A 1 189 ? 4.966 7.181 -1.737 1.00 52.03 189 MET A CA 1
ATOM 1445 C C . MET A 1 189 ? 5.167 8.585 -2.315 1.00 52.03 189 MET A C 1
ATOM 1447 O O . MET A 1 189 ? 4.648 8.874 -3.393 1.00 52.03 189 MET A O 1
ATOM 1451 N N . GLY A 1 190 ? 5.895 9.459 -1.621 1.00 43.62 190 GLY A N 1
ATOM 1452 C CA . GLY A 1 190 ? 6.125 10.831 -2.053 1.00 43.62 190 GLY A CA 1
ATOM 1453 C C . GLY A 1 190 ? 7.493 11.347 -1.617 1.00 43.62 190 GLY A C 1
ATOM 1454 O O . GLY A 1 190 ? 8.095 10.771 -0.707 1.00 43.62 190 GLY A O 1
ATOM 1455 N N . PRO A 1 191 ? 7.984 12.424 -2.258 1.00 34.66 191 PRO A N 1
ATOM 1456 C CA . PRO A 1 191 ? 9.180 13.114 -1.798 1.00 34.66 191 PRO A CA 1
ATOM 1457 C C . PRO A 1 191 ? 8.983 13.592 -0.348 1.00 34.66 191 PRO A C 1
ATOM 1459 O O . PRO A 1 191 ? 7.838 13.778 0.081 1.00 34.66 191 PRO A O 1
ATOM 1462 N N . PRO A 1 192 ? 10.069 13.799 0.421 1.00 36.56 192 PRO A N 1
ATOM 1463 C CA . PRO A 1 192 ? 9.954 14.356 1.762 1.00 36.56 192 PRO A CA 1
ATOM 1464 C C . PRO A 1 192 ? 9.171 15.680 1.725 1.00 36.56 192 PRO A C 1
ATOM 1466 O O . PRO A 1 192 ? 9.228 16.390 0.712 1.00 36.56 192 PRO A O 1
ATOM 1469 N N . PRO A 1 193 ? 8.450 16.035 2.806 1.00 35.69 193 PRO A N 1
ATOM 1470 C CA . PRO A 1 193 ? 7.944 17.394 2.946 1.00 35.69 193 PRO A CA 1
ATOM 1471 C C . PRO A 1 193 ? 9.122 18.361 2.767 1.00 35.69 193 PRO A C 1
ATOM 1473 O O . PRO A 1 193 ? 10.169 18.176 3.389 1.00 35.69 193 PRO A O 1
ATOM 1476 N N . LYS A 1 194 ? 8.966 19.314 1.842 1.00 29.94 194 LYS A N 1
ATOM 1477 C CA . LYS A 1 194 ? 9.927 20.404 1.636 1.00 29.94 194 LYS A CA 1
ATOM 1478 C C . LYS A 1 194 ? 9.968 21.319 2.850 1.00 29.94 194 LYS A C 1
ATOM 1480 O O . LYS A 1 194 ? 8.888 21.529 3.449 1.00 29.94 194 LYS A O 1
#

Solvent-accessible surface area (backbone atoms only — not comparable to full-atom values): 11720 Å² total; per-residue (Å²): 142,81,84,82,82,80,82,79,81,80,77,80,74,80,81,86,81,76,82,66,66,70,78,51,45,90,56,92,88,58,84,88,80,42,56,65,76,29,37,62,72,68,52,69,37,88,62,49,63,63,41,46,51,56,22,42,73,76,35,56,80,69,79,76,69,97,64,80,92,73,82,78,79,51,72,67,51,50,35,34,47,29,37,29,26,36,41,34,32,54,75,69,58,25,40,42,97,87,46,39,69,28,68,66,47,44,40,52,50,45,19,66,52,30,62,91,46,31,67,56,48,43,51,22,48,60,59,27,68,76,50,25,67,77,78,49,58,88,85,37,88,42,71,39,25,37,33,47,32,50,55,41,33,55,49,41,46,58,78,64,46,54,71,96,38,37,48,89,42,75,70,38,52,51,50,50,52,49,47,72,75,25,85,83,46,83,79,49,90,64,79,77,87,128

Radius of gyration: 20.08 Å; Cα contacts (8 Å, |Δi|>4): 184; chains: 1; bounding box: 44×71×57 Å

Mean predicted aligned error: 9.31 Å

Organism: Matsumurasca onukii (NCBI:txid2912585)

InterPro domains:
  IPR006170 Pheromone/general odorant binding protein [PF01395] (76-155)
  IPR036728 Pheromone/general odorant binding protein superfamily [SSF47565] (47-156)
  IPR052295 Odorant-binding protein [PTHR21066] (3-184)

Nearest PDB structures (foldseek):
  3q8i-assembly1_A  TM=7.411E-01  e=3.886E-02  Anopheles gambiae
  6qq4-assembly2_B  TM=5.978E-01  e=3.502E-02  Drosophila melanogaster
  2wc5-assembly1_A  TM=6.051E-01  e=3.689E-02  Bombyx mori
  6hhe-assembly1_A  TM=5.851E-01  e=1.504E-01  Ceratitis capitata

Foldseek 3Di:
DDDDDDDDDPPPPPPPDDPLPPLLDDDVPPDDDALCNFFPDQQDDPVQVVQLVVLCVVQPADDPPPDDDDDDDDPSNVLSLLSSLLSSCVVQVQADPVLAGNLVSQLCNSCPRPVVCSVQLNVLSVVLVVCLQVPADPPHPHRRSRSSSVQSSSLSCSLPRDPVRGDDDPVNVVVSVSCVSRVPRRRDPDDPDD